Protein AF-X6P110-F1 (afdb_monomer)

Solvent-accessible surface area (backbone atoms only — not comparable to full-atom values): 15166 Å² total; per-residue (Å²): 144,77,81,86,70,80,80,70,79,35,36,37,38,41,36,38,60,46,77,68,75,101,71,93,74,83,79,53,83,55,73,47,36,70,62,90,77,92,81,86,83,92,84,84,67,51,66,49,44,50,54,34,48,73,66,44,37,51,74,49,43,50,71,90,39,57,36,30,35,36,54,59,81,70,94,60,84,82,61,82,82,58,74,66,45,46,29,41,38,30,63,50,68,66,62,40,49,54,55,51,44,53,70,78,40,71,92,58,86,76,80,78,84,67,73,89,49,99,54,52,67,62,50,50,52,48,41,41,39,72,75,58,46,37,63,84,85,76,70,61,40,47,45,41,33,79,46,76,47,92,90,56,32,37,43,33,45,34,39,32,80,74,40,52,60,38,29,37,44,34,36,75,42,61,63,86,65,51,73,65,58,53,52,48,53,52,54,49,51,55,49,51,35,55,75,71,68,62,60,55,46,97,89,46,75,67,85,63,75,53,71,66,56,52,49,24,51,76,78,35,45,74,60,35,52,53,35,33,76,67,70,68,38,79,81,84,52,67,70,56,39,60,75,75,31,56,58,53,72,59,129

Secondary structure (DSSP, 8-state):
----------EEEEEEEE---S---PPP--------------SSS-HHHHHHHHTTEEEEEETTEEEEEEE---S-TT-TT---EEEEEE-SHHHHHHHHHHHHHTTS-PPPP-TTSS-HHHHHHHHHHHTS---------EEEEEEEETTTEEEEEEEETTS-EEEEEEEEEPTT--HHHHHHHHHHHHHHHHHTT----TTS---PPPHHHHHHHHH-HHHHHHHHHTTSSPPP-HHHHHHH-TTTT--

Structure (mmCIF, N/CA/C/O backbone):
data_AF-X6P110-F1
#
_entry.id   AF-X6P110-F1
#
loop_
_atom_site.group_PDB
_atom_site.id
_atom_site.type_symbol
_atom_site.label_atom_id
_atom_site.label_alt_id
_atom_site.label_comp_id
_atom_site.label_asym_id
_atom_site.label_entity_id
_atom_site.label_seq_id
_atom_site.pdbx_PDB_ins_code
_atom_site.Cartn_x
_atom_site.Cartn_y
_atom_site.Cartn_z
_atom_site.occupancy
_atom_site.B_iso_or_equiv
_atom_site.auth_seq_id
_atom_site.auth_comp_id
_atom_site.auth_asym_id
_atom_site.auth_atom_id
_atom_site.pdbx_PDB_model_num
ATOM 1 N N . MET A 1 1 ? 19.497 18.807 29.102 1.00 33.81 1 MET A N 1
ATOM 2 C CA . MET A 1 1 ? 18.205 18.085 29.149 1.00 33.81 1 MET A CA 1
ATOM 3 C C . MET A 1 1 ? 17.203 18.793 28.249 1.00 33.81 1 MET A C 1
ATOM 5 O O . MET A 1 1 ? 16.272 19.422 28.729 1.00 33.81 1 MET A O 1
ATOM 9 N N . LEU A 1 2 ? 17.444 18.746 26.941 1.00 23.06 2 LEU A N 1
ATOM 10 C CA . LEU A 1 2 ? 16.583 19.321 25.914 1.00 23.06 2 LEU A CA 1
ATOM 11 C C . LEU A 1 2 ? 16.656 18.378 24.714 1.00 23.06 2 LEU A C 1
ATOM 13 O O . LEU A 1 2 ? 17.739 18.180 24.177 1.00 23.06 2 LEU A O 1
ATOM 17 N N . HIS A 1 3 ? 15.498 17.830 24.352 1.00 25.69 3 HIS A N 1
ATOM 18 C CA . HIS A 1 3 ? 15.187 17.268 23.041 1.00 25.69 3 HIS A CA 1
ATOM 19 C C . HIS A 1 3 ? 16.103 16.158 22.506 1.00 25.69 3 HIS A C 1
ATOM 21 O O . HIS A 1 3 ? 16.707 16.295 21.446 1.00 25.69 3 HIS A O 1
ATOM 27 N N . ASP A 1 4 ? 16.052 14.993 23.153 1.00 25.33 4 ASP A N 1
ATOM 28 C CA . ASP A 1 4 ? 16.146 13.737 22.408 1.00 25.33 4 ASP A CA 1
ATOM 29 C C . ASP A 1 4 ? 14.820 13.565 21.652 1.00 25.33 4 ASP A C 1
ATOM 31 O O . ASP A 1 4 ? 13.833 13.032 22.164 1.00 25.33 4 ASP A O 1
ATOM 35 N N . PHE A 1 5 ? 14.762 14.147 20.453 1.00 27.34 5 PHE A N 1
ATOM 36 C CA . PHE A 1 5 ? 13.733 13.831 19.472 1.00 27.34 5 PHE A CA 1
ATOM 37 C C . PHE A 1 5 ? 13.856 12.341 19.158 1.00 27.34 5 PHE A C 1
ATOM 39 O O . PHE A 1 5 ? 14.873 11.891 18.632 1.00 27.34 5 PHE A O 1
ATOM 46 N N . PHE A 1 6 ? 12.815 11.587 19.504 1.00 25.77 6 PHE A N 1
ATOM 47 C CA . PHE A 1 6 ? 12.605 10.232 19.024 1.00 25.77 6 PHE A CA 1
ATOM 48 C C . PHE A 1 6 ? 12.757 10.233 17.498 1.00 25.77 6 PHE A C 1
ATOM 50 O O . PHE A 1 6 ? 11.932 10.788 16.775 1.00 25.77 6 PHE A O 1
ATOM 57 N N . LEU A 1 7 ? 13.848 9.641 17.016 1.00 28.09 7 LEU A N 1
ATOM 58 C CA . LEU A 1 7 ? 13.995 9.221 15.631 1.00 28.09 7 LEU A CA 1
ATOM 59 C C . LEU A 1 7 ? 13.042 8.041 15.432 1.00 28.09 7 LEU A C 1
ATOM 61 O O . LEU A 1 7 ? 13.425 6.884 15.593 1.00 28.09 7 LEU A O 1
ATOM 65 N N . GLU A 1 8 ? 11.777 8.334 15.146 1.00 32.62 8 GLU A N 1
ATOM 66 C CA . GLU A 1 8 ? 10.848 7.333 14.635 1.00 32.62 8 GLU A CA 1
ATOM 67 C C . GLU A 1 8 ? 11.390 6.844 13.289 1.00 32.62 8 GLU A C 1
ATOM 69 O O . GLU A 1 8 ? 11.538 7.609 12.333 1.00 32.62 8 GLU A O 1
ATOM 74 N N . ALA A 1 9 ? 11.763 5.567 13.242 1.00 29.23 9 ALA A N 1
ATOM 75 C CA . ALA A 1 9 ? 12.271 4.897 12.057 1.00 29.23 9 ALA A CA 1
ATOM 76 C C . ALA A 1 9 ? 11.193 4.895 10.964 1.00 29.23 9 ALA A C 1
ATOM 78 O O . ALA A 1 9 ? 10.284 4.071 10.977 1.00 29.23 9 ALA A O 1
ATOM 79 N N . CYS A 1 10 ? 11.290 5.851 10.046 1.00 25.30 10 CYS A N 1
ATOM 80 C CA . CYS A 1 10 ? 10.380 6.014 8.924 1.00 25.30 10 CYS A CA 1
ATOM 81 C C . CYS A 1 10 ? 11.163 5.906 7.618 1.00 25.30 10 CYS A C 1
ATOM 83 O O . CYS A 1 10 ? 12.099 6.677 7.392 1.00 25.30 10 CYS A O 1
ATOM 85 N N . LEU A 1 11 ? 10.789 4.952 6.772 1.00 29.58 11 LEU A N 1
ATOM 86 C CA . LEU A 1 11 ? 11.409 4.748 5.467 1.00 29.58 11 LEU A CA 1
ATOM 87 C C . LEU A 1 11 ? 10.636 5.525 4.401 1.00 29.58 11 LEU A C 1
ATOM 89 O O . LEU A 1 11 ? 9.406 5.554 4.438 1.00 29.58 11 LEU A O 1
ATOM 93 N N . TYR A 1 12 ? 11.351 6.158 3.470 1.00 28.34 12 TYR A N 1
ATOM 94 C CA . TYR A 1 12 ? 10.727 6.744 2.286 1.00 28.34 12 TYR A CA 1
ATOM 95 C C . TYR A 1 12 ? 10.783 5.741 1.144 1.00 28.34 12 TYR A C 1
ATOM 97 O O . TYR A 1 12 ? 11.872 5.378 0.707 1.00 28.34 12 TYR A O 1
ATOM 105 N N . GLU A 1 13 ? 9.625 5.332 0.648 1.00 42.09 13 GLU A N 1
ATOM 106 C CA . GLU A 1 13 ? 9.500 4.444 -0.500 1.00 42.09 13 GLU A CA 1
ATOM 107 C C . GLU A 1 13 ? 9.112 5.259 -1.732 1.00 42.09 13 GLU A C 1
ATOM 109 O O . GLU A 1 13 ? 8.098 5.965 -1.738 1.00 42.09 13 GLU A O 1
ATOM 114 N N . PHE A 1 14 ? 9.942 5.159 -2.764 1.00 51.84 14 PHE A N 1
ATOM 115 C CA . PHE A 1 14 ? 9.672 5.685 -4.095 1.00 51.84 14 PHE A CA 1
ATOM 116 C C . PHE A 1 14 ? 9.291 4.517 -4.962 1.00 51.84 14 PHE A C 1
ATOM 118 O O . PHE A 1 14 ? 10.080 3.588 -5.057 1.00 51.84 14 PHE A O 1
ATOM 125 N N . GLN A 1 15 ? 8.127 4.569 -5.591 1.00 57.19 15 GLN A N 1
ATOM 126 C CA . GLN A 1 15 ? 7.624 3.441 -6.356 1.00 57.19 15 GLN A CA 1
ATOM 127 C C . GLN A 1 15 ? 7.173 3.900 -7.736 1.00 57.19 15 GLN A C 1
ATOM 129 O O . GLN A 1 15 ? 6.395 4.852 -7.846 1.00 57.19 15 GLN A O 1
ATOM 134 N N . ILE A 1 16 ? 7.636 3.199 -8.770 1.00 55.09 16 ILE A N 1
ATOM 135 C CA . ILE A 1 16 ? 7.079 3.269 -10.122 1.00 55.09 16 ILE A CA 1
ATOM 136 C C . ILE A 1 16 ? 6.565 1.884 -10.506 1.00 55.09 16 ILE A C 1
ATOM 138 O O . ILE A 1 16 ? 7.218 0.874 -10.259 1.00 55.09 16 ILE A O 1
ATOM 142 N N . LEU A 1 17 ? 5.375 1.843 -11.097 1.00 47.66 17 LEU A N 1
ATOM 143 C CA . LEU A 1 17 ? 4.676 0.616 -11.459 1.00 47.66 17 LEU A CA 1
ATOM 144 C C . LEU A 1 17 ? 4.701 0.404 -12.982 1.00 47.66 17 LEU A C 1
ATOM 146 O O . LEU A 1 17 ? 4.262 1.284 -13.727 1.00 47.66 17 LEU A O 1
ATOM 150 N N . PHE A 1 18 ? 5.127 -0.775 -13.437 1.00 43.62 18 PHE A N 1
ATOM 151 C CA . PHE A 1 18 ? 5.059 -1.225 -14.835 1.00 43.62 18 PHE A CA 1
ATOM 152 C C . PHE A 1 18 ? 4.284 -2.535 -14.956 1.00 43.62 18 PHE A C 1
ATOM 154 O O . PHE A 1 18 ? 3.993 -3.202 -13.971 1.00 43.62 18 PHE A O 1
ATOM 161 N N . GLU A 1 19 ? 3.958 -2.922 -16.180 1.00 40.25 19 GLU A N 1
ATOM 162 C CA . GLU A 1 19 ? 3.341 -4.208 -16.492 1.00 40.25 19 GLU A CA 1
ATOM 163 C C . GLU A 1 19 ? 4.377 -5.166 -17.098 1.00 40.25 19 GLU A C 1
ATOM 165 O O . GLU A 1 19 ? 5.382 -4.726 -17.659 1.00 40.25 19 GLU A O 1
ATOM 170 N N . ILE A 1 20 ? 4.142 -6.475 -16.990 1.00 41.25 20 ILE A N 1
ATOM 171 C CA . ILE A 1 20 ? 5.063 -7.520 -17.448 1.00 41.25 20 ILE A CA 1
ATOM 172 C C . ILE A 1 20 ? 4.273 -8.594 -18.187 1.00 41.25 20 ILE A C 1
ATOM 174 O O . ILE A 1 20 ? 3.357 -9.185 -17.616 1.00 41.25 20 ILE A O 1
ATOM 178 N N . GLY A 1 21 ? 4.667 -8.877 -19.429 1.00 40.06 21 GLY A N 1
ATOM 179 C CA . GLY A 1 21 ? 4.292 -10.111 -20.123 1.00 40.06 21 GLY A CA 1
ATOM 180 C C . GLY A 1 21 ? 5.093 -11.314 -19.613 1.00 40.06 21 GLY A C 1
ATOM 181 O O . GLY A 1 21 ? 6.091 -11.149 -18.918 1.00 40.06 21 GLY A O 1
ATOM 182 N N . ASP A 1 22 ? 4.654 -12.526 -19.950 1.00 32.34 22 ASP A N 1
ATOM 183 C CA . ASP A 1 22 ? 5.133 -13.815 -19.425 1.00 32.34 22 ASP A CA 1
ATOM 184 C C . ASP A 1 22 ? 6.672 -13.993 -19.479 1.00 32.34 22 ASP A C 1
ATOM 186 O O . ASP A 1 22 ? 7.233 -14.539 -20.429 1.00 32.34 22 ASP A O 1
ATOM 190 N N . GLY A 1 23 ? 7.370 -13.533 -18.437 1.00 33.91 23 GLY A N 1
ATOM 191 C CA . GLY A 1 23 ? 8.821 -13.618 -18.285 1.00 33.91 23 GLY A CA 1
ATOM 192 C C . GLY A 1 23 ? 9.212 -14.652 -17.234 1.00 33.91 23 GLY A C 1
ATOM 193 O O . GLY A 1 23 ? 8.827 -14.559 -16.070 1.00 33.91 23 GLY A O 1
ATOM 194 N N . THR A 1 24 ? 9.986 -15.656 -17.642 1.00 34.94 24 THR A N 1
ATOM 195 C CA . THR A 1 24 ? 10.501 -16.723 -16.777 1.00 34.94 24 THR A CA 1
ATOM 196 C C . THR A 1 24 ? 11.718 -16.245 -15.981 1.00 34.94 24 THR A C 1
ATOM 198 O O . THR A 1 24 ? 12.790 -16.051 -16.555 1.00 34.94 24 THR A O 1
ATOM 201 N N . GLY A 1 25 ? 11.574 -16.108 -14.663 1.00 33.50 25 GLY A N 1
ATOM 202 C CA . GLY A 1 25 ? 12.659 -15.830 -13.718 1.00 33.50 25 GLY A CA 1
ATOM 203 C C . GLY A 1 25 ? 12.482 -16.639 -12.432 1.00 33.50 25 GLY A C 1
ATOM 204 O O . GLY A 1 25 ? 11.359 -16.900 -12.008 1.00 33.50 25 GLY A O 1
ATOM 205 N N . SER A 1 26 ? 13.588 -17.116 -11.859 1.00 34.00 26 SER A N 1
ATOM 206 C CA . SER A 1 26 ? 13.627 -18.005 -10.693 1.00 34.00 26 SER A CA 1
ATOM 207 C C . SER A 1 26 ? 13.149 -17.332 -9.402 1.00 34.00 26 SER A C 1
ATOM 209 O O . SER A 1 26 ? 13.503 -16.191 -9.125 1.00 34.00 26 SER A O 1
ATOM 211 N N . LEU A 1 27 ? 12.382 -18.098 -8.622 1.00 32.03 27 LEU A N 1
ATOM 212 C CA . LEU A 1 27 ? 11.548 -17.682 -7.494 1.00 32.03 27 LEU A CA 1
ATOM 213 C C . LEU A 1 27 ? 12.332 -17.547 -6.178 1.00 32.03 27 LEU A C 1
ATOM 215 O O . LEU A 1 27 ? 12.910 -18.526 -5.709 1.00 32.03 27 LEU A O 1
ATOM 219 N N . GLU A 1 28 ? 12.213 -16.401 -5.512 1.00 33.25 28 GLU A N 1
ATOM 220 C CA . GLU A 1 28 ? 12.077 -16.379 -4.051 1.00 33.25 28 GLU A CA 1
ATOM 221 C C . GLU A 1 28 ? 10.581 -16.289 -3.729 1.00 33.25 28 GLU A C 1
ATOM 223 O O . GLU A 1 28 ? 9.805 -15.720 -4.493 1.00 33.25 28 GLU A O 1
ATOM 228 N N . LYS A 1 29 ? 10.130 -16.952 -2.663 1.00 31.78 29 LYS A N 1
ATOM 229 C CA . LYS A 1 29 ? 8.703 -17.152 -2.388 1.00 31.78 29 LYS A CA 1
ATOM 230 C C . LYS A 1 29 ? 8.348 -16.487 -1.063 1.00 31.78 29 LYS A C 1
ATOM 232 O O . LYS A 1 29 ? 8.519 -17.087 -0.009 1.00 31.78 29 LYS A O 1
ATOM 237 N N . ASP A 1 30 ? 7.839 -15.264 -1.130 1.00 38.59 30 ASP A N 1
ATOM 238 C CA . ASP A 1 30 ? 7.192 -14.617 0.012 1.00 38.59 30 ASP A CA 1
ATOM 239 C C . ASP A 1 30 ? 5.714 -15.034 0.065 1.00 38.59 30 ASP A C 1
ATOM 241 O O . ASP A 1 30 ? 4.986 -14.891 -0.919 1.00 38.59 30 ASP A O 1
ATOM 245 N N . GLU A 1 31 ? 5.263 -15.576 1.201 1.00 37.44 31 GLU A N 1
ATOM 246 C CA . GLU A 1 31 ? 3.914 -16.133 1.367 1.00 37.44 31 GLU A CA 1
ATOM 247 C C . GLU A 1 31 ? 2.983 -15.249 2.220 1.00 37.44 31 GLU A C 1
ATOM 249 O O . GLU A 1 31 ? 3.222 -15.034 3.400 1.00 37.44 31 GLU A O 1
ATOM 254 N N . ALA A 1 32 ? 1.841 -14.896 1.615 1.00 33.31 32 ALA A N 1
ATOM 255 C CA . ALA A 1 32 ? 0.549 -14.518 2.208 1.00 33.31 32 ALA A CA 1
ATOM 256 C C . ALA A 1 32 ? 0.396 -13.169 2.962 1.00 33.31 32 ALA A C 1
ATOM 258 O O . ALA A 1 32 ? 0.958 -12.899 4.022 1.00 33.31 32 ALA A O 1
ATOM 259 N N . CYS A 1 33 ? -0.539 -12.358 2.451 1.00 34.34 33 CYS A N 1
ATOM 260 C CA . CYS A 1 33 ? -1.254 -11.316 3.189 1.00 34.34 33 CYS A CA 1
ATOM 261 C C . CYS A 1 33 ? -2.589 -11.927 3.639 1.00 34.34 33 CYS A C 1
ATOM 263 O O . CYS A 1 33 ? -3.343 -12.416 2.797 1.00 34.34 33 CYS A O 1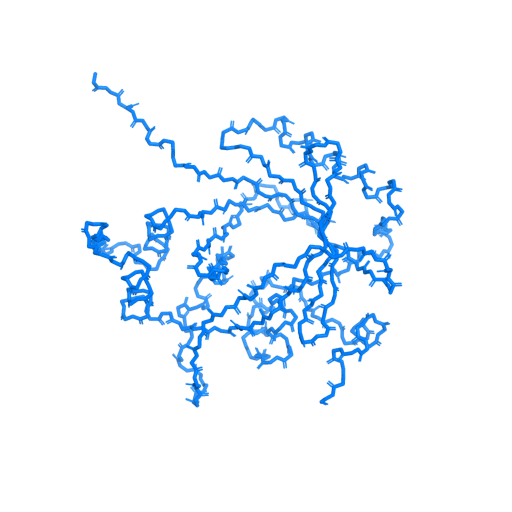
ATOM 265 N N . SER A 1 34 ? -2.872 -11.952 4.943 1.00 30.22 34 SER A N 1
ATOM 266 C CA . SER A 1 34 ? -4.135 -12.489 5.461 1.00 30.22 34 SER A CA 1
ATOM 267 C C . SER A 1 34 ? -4.696 -11.627 6.579 1.00 30.22 34 SER A C 1
ATOM 269 O O . SER A 1 34 ? -3.996 -11.403 7.561 1.00 30.22 34 SER A O 1
ATOM 271 N N . ILE A 1 35 ? -5.971 -11.241 6.475 1.00 30.47 35 ILE A N 1
ATOM 272 C CA . ILE A 1 35 ? -6.825 -10.955 7.636 1.00 30.47 35 ILE A CA 1
ATOM 273 C C . ILE A 1 35 ? -8.221 -11.492 7.315 1.00 30.47 35 ILE A C 1
ATOM 275 O O . ILE A 1 35 ? -8.974 -10.913 6.531 1.00 30.47 35 ILE A O 1
ATOM 279 N N . LYS A 1 36 ? -8.583 -12.598 7.969 1.00 25.92 36 LYS A N 1
ATOM 280 C CA . LYS A 1 36 ? -9.872 -13.268 7.780 1.00 25.92 36 LYS A CA 1
ATOM 281 C C . LYS A 1 36 ? -11.015 -12.402 8.301 1.00 25.92 36 LYS A C 1
ATOM 283 O O . LYS A 1 36 ? -10.963 -11.918 9.424 1.00 25.92 36 LYS A O 1
ATOM 288 N N . THR A 1 37 ? -12.132 -12.350 7.576 1.00 28.97 37 THR A N 1
ATOM 289 C CA . THR A 1 37 ? -13.474 -12.560 8.166 1.00 28.97 37 THR A CA 1
ATOM 290 C C . THR A 1 37 ? -14.572 -12.670 7.101 1.00 28.97 37 THR A C 1
ATOM 292 O O . THR A 1 37 ? -14.639 -11.904 6.145 1.00 28.97 37 THR A O 1
ATOM 295 N N . LYS A 1 38 ? -15.520 -13.592 7.321 1.00 27.66 38 LYS A N 1
ATOM 296 C CA . LYS A 1 38 ? -16.802 -13.664 6.598 1.00 27.66 38 LYS A CA 1
ATOM 297 C C . LYS A 1 38 ? -17.605 -12.378 6.820 1.00 27.66 38 LYS A C 1
ATOM 299 O O . LYS A 1 38 ? -17.868 -12.050 7.976 1.00 27.66 38 LYS A O 1
ATOM 304 N N . GLN A 1 39 ? -18.127 -11.727 5.773 1.00 36.12 39 GLN A N 1
ATOM 305 C CA . GLN A 1 39 ? -19.177 -10.712 5.959 1.00 36.12 39 GLN A CA 1
ATOM 306 C C . GLN A 1 39 ? -20.318 -10.743 4.933 1.00 36.12 39 GLN A C 1
ATOM 308 O O . GLN A 1 39 ? -20.126 -10.668 3.725 1.00 36.12 39 GLN A O 1
ATOM 313 N N . LYS A 1 40 ? -21.540 -10.750 5.489 1.00 27.70 40 LYS A N 1
ATOM 314 C CA . LYS A 1 40 ? -22.807 -10.314 4.884 1.00 27.70 40 LYS A CA 1
ATOM 315 C C . LYS A 1 40 ? -23.121 -8.876 5.354 1.00 27.70 40 LYS A C 1
ATOM 317 O O . LYS A 1 40 ? -22.996 -8.568 6.545 1.00 27.70 40 LYS A O 1
ATOM 322 N N . GLY A 1 41 ? -23.608 -8.030 4.438 1.00 35.50 41 GLY A N 1
ATOM 323 C CA . GLY A 1 41 ? -24.292 -6.756 4.729 1.00 35.50 41 GLY A 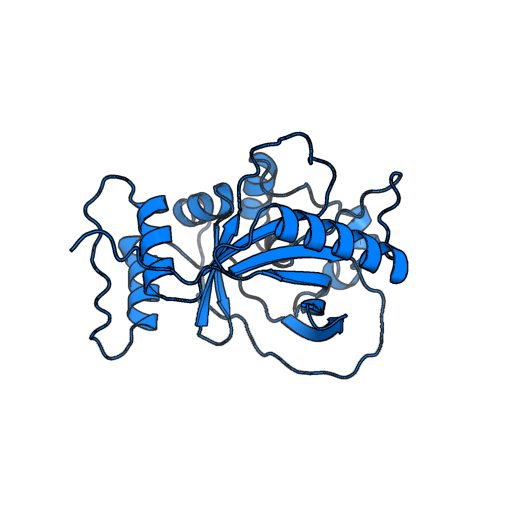CA 1
ATOM 324 C C . GLY A 1 41 ? -23.477 -5.487 4.439 1.00 35.50 41 GLY A C 1
ATOM 325 O O . GLY A 1 41 ? -22.843 -4.938 5.339 1.00 35.50 41 GLY A O 1
ATOM 326 N N . LEU A 1 42 ? -23.542 -5.003 3.192 1.00 46.47 42 LEU A N 1
ATOM 327 C CA . LEU A 1 42 ? -22.838 -3.820 2.683 1.00 46.47 42 LEU A CA 1
ATOM 328 C C . LEU A 1 42 ? -23.704 -2.549 2.775 1.00 46.47 42 LEU A C 1
ATOM 330 O O . LEU A 1 42 ? -24.803 -2.525 2.230 1.00 46.47 42 LEU A O 1
ATOM 334 N N . LYS A 1 43 ? -23.188 -1.505 3.445 1.00 43.06 43 LYS A N 1
ATOM 335 C CA . LYS A 1 43 ? -23.329 -0.051 3.140 1.00 43.06 43 LYS A CA 1
ATOM 336 C C . LYS A 1 43 ? -23.039 0.855 4.347 1.00 43.06 43 LYS A C 1
ATOM 338 O O . LYS A 1 43 ? -22.646 1.994 4.144 1.00 43.06 43 LYS A O 1
ATOM 343 N N . LYS A 1 44 ? -23.157 0.366 5.591 1.00 42.81 44 LYS A N 1
ATOM 344 C CA . LYS A 1 44 ? -22.842 1.152 6.812 1.00 42.81 44 LYS A CA 1
ATOM 345 C C . LYS A 1 44 ? -21.506 0.806 7.496 1.00 42.81 44 LYS A C 1
ATOM 347 O O . LYS A 1 44 ? -21.095 1.534 8.388 1.00 42.81 44 LYS A O 1
ATOM 352 N N . LYS A 1 45 ? -20.824 -0.279 7.101 1.00 55.31 45 LYS A N 1
ATOM 353 C CA . LYS A 1 45 ? -19.741 -0.902 7.894 1.00 55.31 45 LYS A CA 1
ATOM 354 C C . LYS A 1 45 ? -18.299 -0.438 7.609 1.00 55.31 45 LYS A C 1
ATOM 356 O O . LYS A 1 45 ? -17.415 -0.858 8.337 1.00 55.31 45 LYS A O 1
ATOM 361 N N . TYR A 1 46 ? -18.049 0.419 6.612 1.00 61.41 46 TYR A N 1
ATOM 362 C CA . TYR A 1 46 ? -16.677 0.747 6.165 1.00 61.41 46 TYR A CA 1
ATOM 363 C C . TYR A 1 46 ? -16.301 2.231 6.265 1.00 61.41 46 TYR A C 1
ATOM 365 O O . TYR A 1 46 ? -15.308 2.647 5.677 1.00 61.41 46 TYR A O 1
ATOM 373 N N . ASN A 1 47 ? -17.073 3.060 6.978 1.00 68.81 47 ASN A N 1
ATOM 374 C CA . ASN A 1 47 ? -16.827 4.509 6.986 1.00 68.81 47 ASN A CA 1
ATOM 375 C C . ASN A 1 47 ? -15.400 4.860 7.457 1.00 68.81 47 ASN A C 1
ATOM 377 O O . ASN A 1 47 ? -14.739 5.691 6.850 1.00 68.81 47 ASN A O 1
ATOM 381 N N . LYS A 1 48 ? -14.888 4.139 8.461 1.00 78.94 48 LYS A N 1
ATOM 382 C CA . LYS A 1 48 ? -13.537 4.334 9.004 1.00 78.94 48 LYS A CA 1
ATOM 383 C C . LYS A 1 48 ? -12.423 3.815 8.093 1.00 78.94 48 LYS A C 1
ATOM 385 O O . LYS A 1 48 ? -11.417 4.490 7.921 1.00 78.94 48 LYS A O 1
ATOM 390 N N . ASN A 1 49 ? -12.636 2.698 7.395 1.00 80.75 49 ASN A N 1
ATOM 391 C CA . ASN A 1 49 ? -11.728 2.273 6.324 1.00 80.75 49 ASN A CA 1
ATOM 392 C C . ASN A 1 49 ? -11.617 3.325 5.220 1.00 80.75 49 ASN A C 1
ATOM 394 O O . ASN A 1 49 ? -10.532 3.589 4.712 1.00 80.75 49 ASN A O 1
ATOM 398 N N . MET A 1 50 ? -12.747 3.938 4.861 1.00 82.62 50 MET A N 1
ATOM 399 C CA . MET A 1 50 ? -12.771 5.007 3.871 1.00 82.62 50 MET A CA 1
ATOM 400 C C . MET A 1 50 ? -12.063 6.273 4.363 1.00 82.62 50 MET A C 1
ATOM 402 O O . MET A 1 50 ? -11.577 7.014 3.520 1.00 82.62 50 MET A O 1
ATOM 406 N N . GLU A 1 51 ? -11.992 6.534 5.673 1.00 87.69 51 GLU A N 1
ATOM 407 C CA . GLU A 1 51 ? -11.186 7.633 6.225 1.00 87.69 51 GLU A CA 1
ATOM 408 C C . GLU A 1 51 ? -9.685 7.376 6.022 1.00 87.69 51 GLU A C 1
ATOM 410 O O . GLU A 1 51 ? -8.999 8.275 5.541 1.00 87.69 51 GLU A O 1
ATOM 415 N N . LEU A 1 52 ? -9.193 6.155 6.280 1.00 89.81 52 LEU A N 1
ATOM 416 C CA . LEU A 1 52 ? -7.798 5.789 5.985 1.00 89.81 52 LEU A CA 1
ATOM 417 C C . LEU A 1 52 ? -7.489 5.930 4.487 1.00 89.81 52 LEU A C 1
ATOM 419 O O . LEU A 1 52 ? -6.614 6.699 4.096 1.00 89.81 52 LEU A O 1
ATOM 423 N N . MET A 1 53 ? -8.264 5.252 3.635 1.00 89.88 53 MET A N 1
ATOM 424 C CA . MET A 1 53 ? -7.991 5.221 2.194 1.00 89.88 53 MET A CA 1
ATOM 425 C C . MET A 1 53 ? -8.117 6.605 1.539 1.00 89.88 53 MET A C 1
ATOM 427 O O . MET A 1 53 ? -7.328 6.929 0.661 1.00 89.88 53 MET A O 1
ATOM 431 N N . ARG A 1 54 ? -9.053 7.464 1.977 1.00 86.62 54 ARG A N 1
ATOM 432 C CA . ARG A 1 54 ? -9.170 8.843 1.452 1.00 86.62 54 ARG A CA 1
ATOM 433 C C . ARG A 1 54 ? -8.033 9.767 1.866 1.00 86.62 54 ARG A C 1
ATOM 435 O O . ARG A 1 54 ? -7.854 10.804 1.238 1.00 86.62 54 ARG A O 1
ATOM 442 N N . ASN A 1 55 ? -7.310 9.423 2.924 1.00 88.00 55 ASN A N 1
ATOM 443 C CA . ASN A 1 55 ? -6.098 10.134 3.308 1.00 88.00 55 ASN A CA 1
ATOM 444 C C . ASN A 1 55 ? -4.838 9.477 2.734 1.00 88.00 55 ASN A C 1
ATOM 446 O O . ASN A 1 55 ? -3.749 9.948 3.040 1.00 88.00 55 ASN A O 1
ATOM 450 N N . GLU A 1 56 ? -4.992 8.435 1.904 1.00 88.75 56 GLU A N 1
ATOM 451 C CA . GLU A 1 56 ? -3.903 7.635 1.331 1.00 88.75 56 GLU A CA 1
ATOM 452 C C . GLU A 1 56 ? -3.049 6.947 2.411 1.00 88.75 56 GLU A C 1
ATOM 454 O O . GLU A 1 56 ? -1.819 6.916 2.346 1.00 88.75 56 GLU A O 1
ATOM 459 N N . TYR A 1 57 ? -3.733 6.418 3.435 1.00 91.12 57 TYR A N 1
ATOM 460 C CA . TYR A 1 57 ? -3.159 5.582 4.488 1.00 91.12 57 TYR A CA 1
ATOM 461 C C . TYR A 1 57 ? -3.485 4.123 4.165 1.00 91.12 57 TYR A C 1
ATOM 463 O O . TYR A 1 57 ? -4.650 3.708 4.192 1.00 91.12 57 TYR A O 1
ATOM 471 N N . TRP A 1 58 ? -2.454 3.337 3.878 1.00 91.75 58 TRP A N 1
ATOM 472 C CA . TRP A 1 58 ? -2.568 1.932 3.497 1.00 91.75 58 TRP A CA 1
ATOM 473 C C . TRP A 1 58 ? -2.094 1.0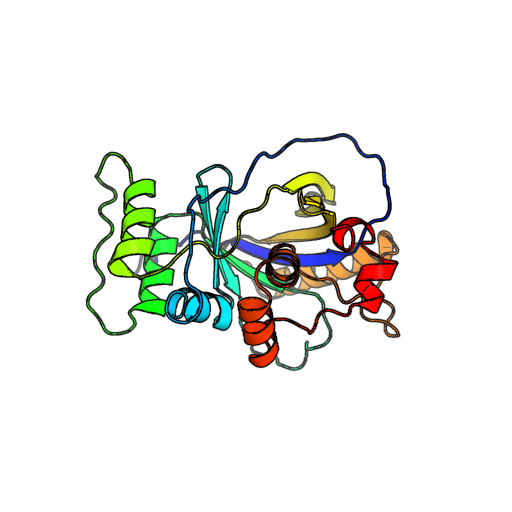53 4.650 1.00 91.75 58 TRP A C 1
ATOM 475 O O . TRP A 1 58 ? -0.910 0.752 4.774 1.00 91.75 58 TRP A O 1
ATOM 485 N N . LEU A 1 59 ? -3.033 0.670 5.516 1.00 93.50 59 LEU A N 1
ATOM 486 C CA . LEU A 1 59 ? -2.788 -0.263 6.613 1.00 93.50 59 LEU A CA 1
ATOM 487 C C . LEU A 1 59 ? -2.974 -1.703 6.122 1.00 93.50 59 LEU A C 1
ATOM 489 O O . LEU A 1 59 ? -4.030 -2.038 5.576 1.00 93.50 59 LEU A O 1
ATOM 493 N N . ARG A 1 60 ? -1.976 -2.556 6.344 1.00 91.75 60 ARG A N 1
ATOM 494 C CA . ARG A 1 60 ? -2.014 -3.979 5.984 1.00 91.75 60 ARG A CA 1
ATOM 495 C C . ARG A 1 60 ? -1.283 -4.836 7.010 1.00 91.75 60 ARG A C 1
ATOM 497 O O . ARG A 1 60 ? -0.460 -4.335 7.770 1.00 91.75 60 ARG A O 1
ATOM 504 N N . GLN A 1 61 ? -1.543 -6.137 6.963 1.00 88.69 61 GLN A N 1
ATOM 505 C CA . GLN A 1 61 ? -0.725 -7.141 7.630 1.00 88.69 61 GLN A CA 1
ATOM 506 C C . GLN A 1 61 ? -0.103 -8.054 6.566 1.00 88.69 61 GLN A C 1
ATOM 508 O O . GLN A 1 61 ? -0.822 -8.640 5.757 1.00 88.69 61 GLN A O 1
ATOM 513 N N . ARG A 1 62 ? 1.227 -8.158 6.542 1.00 83.56 62 ARG A N 1
ATOM 514 C CA . ARG A 1 62 ? 2.000 -9.013 5.626 1.00 83.56 62 ARG A CA 1
ATOM 515 C C . ARG A 1 62 ? 2.853 -9.957 6.464 1.00 83.56 62 ARG A C 1
ATOM 517 O O . ARG A 1 62 ? 3.580 -9.493 7.332 1.00 83.56 62 ARG A O 1
ATOM 524 N N . ASN A 1 63 ? 2.762 -11.267 6.234 1.00 81.38 63 ASN A N 1
ATOM 525 C CA . ASN A 1 63 ? 3.532 -12.275 6.979 1.00 81.38 63 ASN A CA 1
ATOM 526 C C . ASN A 1 63 ? 3.379 -12.129 8.512 1.00 81.38 63 ASN A C 1
ATOM 528 O O . ASN A 1 63 ? 4.348 -12.201 9.264 1.00 81.38 63 ASN A O 1
ATOM 532 N N . SER A 1 64 ? 2.148 -11.879 8.976 1.00 83.19 64 SER A N 1
ATOM 533 C CA . SER A 1 64 ? 1.796 -11.559 10.374 1.00 83.19 64 SER A CA 1
ATOM 534 C C . SER A 1 64 ? 2.338 -10.232 10.929 1.00 83.19 64 SER A C 1
ATOM 536 O O . SER A 1 64 ? 2.009 -9.891 12.058 1.00 83.19 64 SER A O 1
ATOM 538 N N . GLN A 1 65 ? 3.087 -9.448 10.152 1.00 84.94 65 GLN A N 1
ATOM 539 C CA . GLN A 1 65 ? 3.605 -8.140 10.559 1.00 84.94 65 GLN A CA 1
ATOM 540 C C . GLN A 1 65 ? 2.696 -7.015 10.070 1.00 84.94 65 GLN A C 1
ATOM 542 O O . GLN A 1 65 ? 2.281 -6.993 8.907 1.00 84.94 65 GLN A O 1
ATOM 547 N N . TRP A 1 66 ? 2.382 -6.070 10.951 1.00 87.81 66 TRP A N 1
ATOM 548 C CA . TRP A 1 66 ? 1.632 -4.876 10.579 1.00 87.81 66 TRP A CA 1
ATOM 549 C C . TRP A 1 66 ? 2.528 -3.861 9.872 1.00 87.81 66 TRP A C 1
ATOM 551 O O . TRP A 1 66 ? 3.648 -3.597 10.296 1.00 87.81 66 TRP A O 1
ATOM 561 N N . GLN A 1 67 ? 2.001 -3.267 8.805 1.00 89.12 67 GLN A N 1
ATOM 562 C CA . GLN A 1 67 ? 2.653 -2.206 8.047 1.00 89.12 67 GLN A CA 1
ATOM 563 C C . GLN A 1 67 ? 1.637 -1.110 7.726 1.00 89.12 67 GLN A C 1
ATOM 565 O O . GLN A 1 67 ? 0.488 -1.393 7.366 1.00 89.12 67 GLN A O 1
ATOM 570 N N . LEU A 1 68 ? 2.067 0.143 7.817 1.00 89.88 68 LEU A N 1
ATOM 571 C CA . LEU A 1 68 ? 1.292 1.308 7.406 1.00 89.88 68 LEU A CA 1
ATOM 572 C C . LEU A 1 68 ? 2.115 2.141 6.429 1.00 89.88 68 LEU A C 1
ATOM 574 O O . LEU A 1 68 ? 3.187 2.619 6.782 1.00 89.88 68 LEU A O 1
ATOM 578 N N . LYS A 1 69 ? 1.578 2.378 5.232 1.00 89.31 69 LYS A N 1
ATOM 579 C CA . LYS A 1 69 ? 2.120 3.372 4.296 1.00 89.31 69 LYS A CA 1
ATOM 580 C C . LYS A 1 69 ? 1.281 4.643 4.343 1.00 89.31 69 LYS A C 1
ATOM 582 O O . LYS A 1 69 ? 0.054 4.564 4.290 1.00 89.31 69 LYS A O 1
ATOM 587 N N . VAL A 1 70 ? 1.931 5.799 4.416 1.00 87.25 70 VAL A N 1
ATOM 588 C CA . VAL A 1 70 ? 1.291 7.123 4.432 1.00 87.25 70 VAL A CA 1
ATOM 589 C C . VAL A 1 70 ? 1.830 7.956 3.280 1.00 87.25 70 VAL A C 1
ATOM 591 O O . VAL A 1 70 ? 3.041 8.147 3.178 1.00 87.25 70 VAL A O 1
ATOM 594 N N . ALA A 1 71 ? 0.956 8.450 2.400 1.00 85.19 71 ALA A N 1
ATOM 595 C CA . ALA A 1 71 ? 1.394 9.273 1.274 1.00 85.19 71 ALA A CA 1
ATOM 596 C C . ALA A 1 71 ? 2.075 10.566 1.743 1.00 85.19 71 ALA A C 1
ATOM 598 O O . ALA A 1 71 ? 1.533 11.332 2.549 1.00 85.19 71 ALA A O 1
ATOM 599 N N . VAL A 1 72 ? 3.251 10.847 1.184 1.00 80.88 72 VAL A N 1
ATOM 600 C CA . VAL A 1 72 ? 3.943 12.118 1.392 1.00 80.88 72 VAL A CA 1
ATOM 601 C C . VAL A 1 72 ? 3.332 13.141 0.443 1.00 80.88 72 VAL A C 1
ATOM 603 O O . VAL A 1 72 ? 3.605 13.146 -0.756 1.00 80.88 72 VAL A O 1
ATOM 606 N N . LYS A 1 73 ? 2.497 14.035 0.979 1.00 71.56 73 LYS A N 1
ATOM 607 C CA . LYS A 1 73 ? 1.884 15.116 0.196 1.00 71.56 73 LYS A CA 1
ATOM 608 C C . LYS A 1 73 ? 2.974 16.075 -0.290 1.00 71.56 73 LYS A C 1
ATOM 610 O O . LYS A 1 73 ? 3.471 16.904 0.478 1.00 71.56 73 LYS A O 1
ATOM 615 N N . SER A 1 74 ? 3.361 15.971 -1.561 1.00 56.16 74 SER A N 1
ATOM 616 C CA . SER A 1 74 ? 4.287 16.932 -2.160 1.00 56.16 74 SER A CA 1
ATOM 617 C C . SER A 1 74 ? 3.626 18.319 -2.190 1.00 56.16 74 SER A C 1
ATOM 619 O O . SER A 1 74 ? 2.437 18.467 -2.472 1.00 56.16 74 SER A O 1
ATOM 621 N N . HIS A 1 75 ? 4.386 19.368 -1.866 1.00 39.12 75 HIS A N 1
ATOM 622 C CA . HIS A 1 75 ? 3.887 20.751 -1.901 1.00 39.12 75 HIS A CA 1
ATOM 623 C C . HIS A 1 75 ? 3.701 21.288 -3.336 1.00 39.12 75 HIS A C 1
ATOM 625 O O . HIS A 1 75 ? 3.189 22.391 -3.515 1.00 39.12 75 HIS A O 1
ATOM 631 N N . ASN A 1 76 ? 4.061 20.509 -4.365 1.00 39.38 76 ASN A N 1
ATOM 632 C CA . ASN A 1 76 ? 4.028 20.921 -5.765 1.00 39.38 76 ASN A CA 1
ATOM 633 C C . ASN A 1 76 ? 3.027 20.080 -6.568 1.00 39.38 76 ASN A C 1
ATOM 635 O O . ASN A 1 76 ? 3.352 19.023 -7.097 1.00 39.38 76 ASN A O 1
ATOM 639 N N . ARG A 1 77 ? 1.814 20.619 -6.741 1.00 38.41 77 ARG A N 1
ATOM 640 C CA . ARG A 1 77 ? 0.735 20.056 -7.584 1.00 38.41 77 ARG A CA 1
ATOM 641 C C . ARG A 1 77 ? 1.054 19.979 -9.089 1.00 38.41 77 ARG A C 1
ATOM 643 O O . ARG A 1 77 ? 0.202 19.546 -9.855 1.00 38.41 77 ARG A O 1
ATOM 650 N N . ASN A 1 78 ? 2.246 20.393 -9.519 1.00 38.84 78 ASN A N 1
ATOM 651 C CA . ASN A 1 78 ? 2.648 20.383 -10.929 1.00 38.84 78 ASN A CA 1
ATOM 652 C C . ASN A 1 78 ? 3.314 19.063 -11.371 1.00 38.84 78 ASN A C 1
ATOM 654 O O . ASN A 1 78 ? 3.599 18.911 -12.551 1.00 38.84 78 ASN A O 1
ATOM 658 N N . GLU A 1 79 ? 3.520 18.097 -10.468 1.00 46.28 79 GLU A N 1
ATOM 659 C CA . GLU A 1 79 ? 4.023 16.742 -10.782 1.00 46.28 79 GLU A CA 1
ATOM 660 C C . GLU A 1 79 ? 2.886 15.757 -11.132 1.00 46.28 79 GLU A C 1
ATOM 662 O O . GLU A 1 79 ? 3.001 14.556 -10.926 1.00 46.28 79 GLU A O 1
ATOM 667 N N . ALA A 1 80 ? 1.764 16.249 -11.668 1.00 37.88 80 ALA A N 1
ATOM 668 C CA . ALA A 1 80 ? 0.568 15.454 -11.978 1.00 37.88 80 ALA A CA 1
ATOM 669 C C . ALA A 1 80 ? 0.755 14.409 -13.106 1.00 37.88 80 ALA A C 1
ATOM 671 O O . ALA A 1 80 ? -0.218 13.801 -13.548 1.00 37.88 80 ALA A O 1
ATOM 672 N N . SER A 1 81 ? 1.981 14.226 -13.599 1.00 40.75 81 SER A N 1
ATOM 673 C CA . SER A 1 81 ? 2.330 13.369 -14.733 1.00 40.75 81 SER A CA 1
ATOM 674 C C . SER A 1 81 ? 3.314 12.244 -14.402 1.00 40.75 81 SER A C 1
ATOM 676 O O . SER A 1 81 ? 3.657 11.491 -15.313 1.00 40.75 81 SER A O 1
ATOM 678 N N . SER A 1 82 ? 3.782 12.097 -13.156 1.00 53.53 82 SER A N 1
ATOM 679 C CA . SER A 1 82 ? 4.665 10.984 -12.791 1.00 53.53 82 SER A CA 1
ATOM 680 C C . SER A 1 82 ? 3.887 9.868 -12.086 1.00 53.53 82 SER A C 1
ATOM 682 O O . SER A 1 82 ? 3.188 10.101 -11.106 1.00 53.53 82 SER A O 1
ATOM 684 N N . ASN A 1 83 ? 4.062 8.621 -12.541 1.00 58.84 83 ASN A N 1
ATOM 685 C CA . ASN A 1 83 ? 3.663 7.397 -11.822 1.00 58.84 83 ASN A CA 1
ATOM 686 C C . ASN A 1 83 ? 4.515 7.174 -10.550 1.00 58.84 83 ASN A C 1
ATOM 688 O O . ASN A 1 83 ? 4.724 6.039 -10.130 1.00 58.84 83 ASN A O 1
ATOM 692 N N . LEU A 1 84 ? 5.074 8.248 -9.986 1.00 69.44 84 LEU A N 1
ATOM 693 C CA . LEU A 1 84 ? 5.994 8.218 -8.866 1.00 69.44 84 LEU A CA 1
ATOM 694 C C . LEU A 1 84 ? 5.202 8.404 -7.580 1.00 69.44 84 LEU A C 1
ATOM 696 O O . LEU A 1 84 ? 4.806 9.517 -7.226 1.00 69.44 84 LEU A O 1
ATOM 700 N N . TYR A 1 85 ? 5.023 7.312 -6.857 1.00 74.44 85 TYR A N 1
ATOM 701 C CA . TYR A 1 85 ? 4.431 7.353 -5.531 1.00 74.44 85 TYR A CA 1
ATOM 702 C C . TYR A 1 85 ? 5.518 7.552 -4.479 1.00 74.44 85 TYR A C 1
ATOM 704 O O . TYR A 1 85 ? 6.611 7.000 -4.601 1.00 74.44 85 TYR A O 1
ATOM 712 N N . ARG A 1 86 ? 5.217 8.357 -3.452 1.00 80.00 86 ARG A N 1
ATOM 713 C CA . ARG A 1 86 ? 6.094 8.573 -2.295 1.00 80.00 86 ARG A CA 1
ATOM 714 C C . ARG A 1 86 ? 5.342 8.243 -1.021 1.00 80.00 86 ARG A C 1
ATOM 716 O O . ARG A 1 86 ? 4.360 8.917 -0.697 1.00 80.00 86 ARG A O 1
ATOM 723 N N . TYR A 1 87 ? 5.834 7.257 -0.287 1.00 83.75 87 TYR A N 1
ATOM 724 C CA . TYR A 1 87 ? 5.248 6.844 0.980 1.00 83.75 87 TYR A CA 1
ATOM 725 C C . TYR A 1 87 ? 6.250 6.945 2.116 1.00 83.75 87 TYR A C 1
ATOM 727 O O . TYR A 1 87 ? 7.436 6.692 1.941 1.00 83.75 87 TYR A O 1
ATOM 735 N N . GLN A 1 88 ? 5.739 7.301 3.287 1.00 85.06 88 GLN A N 1
ATOM 736 C CA . GLN A 1 88 ? 6.379 7.033 4.559 1.00 85.06 88 GLN A CA 1
ATOM 737 C C . GLN A 1 88 ? 5.861 5.681 5.061 1.00 85.06 88 GLN A C 1
ATOM 739 O O . GLN A 1 88 ? 4.653 5.539 5.280 1.00 85.06 88 GLN A O 1
ATOM 744 N N . GLU A 1 89 ? 6.742 4.695 5.208 1.00 85.38 89 GLU A N 1
ATOM 745 C CA . GLU A 1 89 ? 6.388 3.356 5.692 1.00 85.38 89 GLU A CA 1
ATOM 746 C C . GLU A 1 89 ? 6.737 3.192 7.176 1.00 85.38 89 GLU A C 1
ATOM 748 O O . GLU A 1 89 ? 7.833 3.544 7.627 1.00 85.38 89 GLU A O 1
ATOM 753 N N . PHE A 1 90 ? 5.772 2.662 7.926 1.00 85.69 90 PHE A N 1
ATOM 754 C CA . PHE A 1 90 ? 5.858 2.360 9.347 1.00 85.69 90 PHE A CA 1
ATOM 755 C C . PHE A 1 90 ? 5.656 0.858 9.555 1.00 85.69 90 PHE A C 1
ATOM 757 O O . PHE A 1 90 ? 4.611 0.317 9.194 1.00 85.69 90 PHE A O 1
ATOM 764 N N . GLU A 1 91 ? 6.629 0.210 10.193 1.00 85.94 91 GLU A N 1
ATOM 765 C CA . GLU A 1 91 ? 6.574 -1.217 10.566 1.00 85.94 91 GLU A CA 1
ATOM 766 C C . GLU A 1 91 ? 6.576 -1.419 12.090 1.00 85.94 91 GLU A C 1
ATOM 768 O O . GLU A 1 91 ? 6.329 -2.506 12.602 1.00 85.94 91 GLU A O 1
ATOM 773 N N . ASN A 1 92 ? 6.841 -0.353 12.849 1.00 85.50 92 ASN A N 1
ATOM 774 C CA . ASN A 1 92 ? 6.778 -0.381 14.301 1.00 85.50 92 ASN A CA 1
ATOM 775 C C . ASN A 1 92 ? 5.324 -0.214 14.775 1.00 85.50 92 ASN A C 1
ATOM 777 O O . ASN A 1 92 ? 4.677 0.786 14.461 1.00 85.50 92 ASN A O 1
ATOM 781 N N . LEU A 1 93 ? 4.832 -1.157 15.586 1.00 88.25 93 LEU A N 1
ATOM 782 C CA . LEU A 1 93 ? 3.443 -1.175 16.069 1.00 88.25 93 LEU A CA 1
ATOM 783 C C . LEU A 1 93 ? 3.025 0.107 16.795 1.00 88.25 93 LEU A C 1
ATOM 785 O O . LEU A 1 93 ? 1.893 0.562 16.627 1.00 88.25 93 LEU A O 1
ATOM 789 N N . ARG A 1 94 ? 3.929 0.710 17.574 1.00 85.69 94 ARG A N 1
ATOM 790 C CA . ARG A 1 94 ? 3.664 1.961 18.285 1.00 85.69 94 ARG A CA 1
ATOM 791 C C . ARG A 1 94 ? 3.447 3.115 17.322 1.00 85.69 94 ARG A C 1
ATOM 793 O O . ARG A 1 94 ? 2.463 3.834 17.447 1.00 85.69 94 ARG A O 1
ATOM 800 N N . ALA A 1 95 ? 4.334 3.255 16.341 1.00 86.31 95 ALA A N 1
ATOM 801 C CA . ALA A 1 95 ? 4.233 4.311 15.344 1.00 86.31 95 ALA A CA 1
ATOM 802 C C . ALA A 1 95 ? 2.973 4.139 14.474 1.00 86.31 95 ALA A C 1
ATOM 804 O O . ALA A 1 95 ? 2.280 5.114 14.180 1.00 86.31 95 ALA A O 1
ATOM 805 N N . ILE A 1 96 ? 2.616 2.893 14.129 1.00 88.44 96 ILE A N 1
ATOM 806 C CA . ILE A 1 96 ? 1.352 2.574 13.444 1.00 88.44 96 ILE A CA 1
ATOM 807 C C . ILE A 1 96 ? 0.156 3.006 14.301 1.00 88.44 96 ILE A C 1
ATOM 809 O O . ILE A 1 96 ? -0.742 3.684 13.800 1.00 88.44 96 ILE A O 1
ATOM 813 N N . TYR A 1 97 ? 0.148 2.644 15.586 1.00 88.19 97 TYR A N 1
ATOM 814 C CA . TYR A 1 97 ? -0.899 3.033 16.529 1.00 88.19 97 TYR A CA 1
ATOM 815 C C . TYR A 1 97 ? -1.049 4.555 16.604 1.00 88.19 97 TYR A C 1
ATOM 817 O O . TYR A 1 97 ? -2.143 5.076 16.400 1.00 88.19 97 TYR A O 1
ATOM 825 N N . GLU A 1 98 ? 0.052 5.267 16.850 1.00 86.88 98 GLU A N 1
ATOM 826 C CA . GLU A 1 98 ? 0.074 6.724 16.993 1.00 86.88 98 GLU A CA 1
ATOM 827 C C . GLU A 1 98 ? -0.428 7.412 15.712 1.00 86.88 98 GLU A C 1
ATOM 829 O O . GLU A 1 98 ? -1.271 8.306 15.797 1.00 86.88 98 GLU A O 1
ATOM 834 N N . LYS A 1 99 ? -0.023 6.941 14.523 1.00 88.62 99 LYS A N 1
ATOM 835 C CA . LYS A 1 99 ? -0.491 7.495 13.239 1.00 88.62 99 LYS A CA 1
ATOM 836 C C . LYS A 1 99 ? -1.961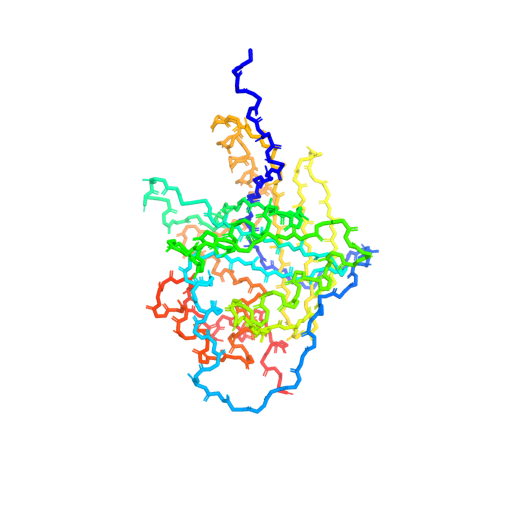 7.216 12.942 1.00 88.62 99 LYS A C 1
ATOM 838 O O . LYS A 1 99 ? -2.651 8.087 12.406 1.00 88.62 99 LYS A O 1
ATOM 843 N N . VAL A 1 100 ? -2.453 6.020 13.257 1.00 88.94 100 VAL A N 1
ATOM 844 C CA . VAL A 1 100 ? -3.870 5.678 13.062 1.00 88.94 100 VAL A CA 1
ATOM 845 C C . VAL A 1 100 ? -4.749 6.428 14.066 1.00 88.94 100 VAL A C 1
ATOM 847 O O . VAL A 1 100 ? -5.818 6.913 13.688 1.00 88.94 100 VAL A O 1
ATOM 850 N N . ASP A 1 101 ? -4.307 6.571 15.317 1.00 87.62 101 ASP A N 1
ATOM 851 C CA . ASP A 1 101 ? -5.032 7.313 16.352 1.00 87.62 101 ASP A CA 1
ATOM 852 C C . ASP A 1 101 ? -5.085 8.811 16.033 1.00 87.62 101 ASP A C 1
ATOM 854 O O . ASP A 1 101 ? -6.161 9.410 16.085 1.00 87.62 101 ASP A O 1
ATOM 858 N N . GLU A 1 102 ? -3.959 9.393 15.602 1.00 87.50 102 GLU A N 1
ATOM 859 C CA . GLU A 1 102 ? -3.883 10.773 15.112 1.00 87.50 102 GLU A CA 1
ATOM 860 C C . GLU A 1 102 ? -4.939 11.023 14.029 1.00 87.50 102 GLU A C 1
ATOM 862 O O . GLU A 1 102 ? -5.681 12.002 14.103 1.00 87.50 102 GLU A O 1
ATOM 867 N N . LEU A 1 103 ? -5.057 10.119 13.053 1.00 86.94 103 LEU A N 1
ATOM 868 C CA . LEU A 1 103 ? -5.984 10.285 11.938 1.00 86.94 103 LEU A CA 1
ATOM 869 C C . LEU A 1 103 ? -7.456 10.072 12.334 1.00 86.94 103 LEU A C 1
ATOM 871 O O . LEU A 1 103 ? -8.321 10.853 11.936 1.00 86.94 103 LEU A O 1
ATOM 875 N N . LEU A 1 104 ? -7.766 9.009 13.081 1.00 84.62 104 LEU A N 1
ATOM 876 C CA . LEU A 1 104 ? -9.154 8.591 13.334 1.00 84.62 104 LEU A CA 1
ATOM 877 C C . LEU A 1 104 ? -9.772 9.220 14.590 1.00 84.62 104 LEU A C 1
ATOM 879 O O . LEU A 1 104 ? -11.005 9.281 14.702 1.00 84.62 104 LEU A O 1
ATOM 883 N N . HIS A 1 105 ? -8.943 9.689 15.525 1.00 79.56 105 HIS A N 1
ATOM 884 C CA . HIS A 1 105 ? -9.363 10.203 16.827 1.00 79.56 105 HIS A CA 1
ATOM 885 C C . HIS A 1 105 ? -8.855 11.610 17.148 1.00 79.56 105 HIS A C 1
ATOM 887 O O . HIS A 1 105 ? -9.042 12.028 18.292 1.00 79.56 105 HIS A O 1
ATOM 893 N N . ALA A 1 106 ? -8.295 12.356 16.184 1.00 63.22 106 ALA A N 1
ATOM 894 C CA . ALA A 1 106 ? -7.876 13.755 16.343 1.00 63.22 106 ALA A CA 1
ATOM 895 C C . ALA A 1 106 ? -8.818 14.552 17.276 1.00 63.22 106 ALA A C 1
ATOM 897 O O . ALA A 1 106 ? -9.931 14.925 16.900 1.00 63.22 106 ALA A O 1
ATOM 898 N N . GLY A 1 107 ? -8.388 14.775 18.526 1.00 55.41 107 GLY A N 1
ATOM 899 C CA . GLY A 1 107 ? -9.147 15.512 19.548 1.00 55.41 107 GLY A CA 1
ATOM 900 C C . GLY A 1 107 ? -9.785 14.693 20.683 1.00 55.41 107 GLY A C 1
ATOM 901 O O . GLY A 1 107 ? -10.378 15.289 21.583 1.00 55.41 107 GLY A O 1
ATOM 902 N N . LYS A 1 108 ? -9.664 13.360 20.709 1.00 61.78 108 LYS A N 1
ATOM 903 C CA . LYS A 1 108 ? -10.053 12.509 21.855 1.00 61.78 108 LYS A CA 1
ATOM 904 C C . LYS A 1 108 ? -8.808 11.992 22.583 1.00 61.78 108 LYS A C 1
ATOM 906 O O . LYS A 1 108 ? -7.736 11.912 22.000 1.00 61.78 108 LYS A O 1
ATOM 911 N N . LYS A 1 109 ? -8.925 11.664 23.880 1.00 56.34 109 LYS A N 1
ATOM 912 C CA . LYS A 1 109 ? -7.810 11.062 24.635 1.00 56.34 109 LYS A CA 1
ATOM 913 C C . LYS A 1 109 ? -7.416 9.738 23.976 1.00 56.34 109 LYS A C 1
ATOM 915 O O . LYS A 1 109 ? -8.196 8.788 24.046 1.00 56.34 109 LYS A O 1
ATOM 920 N N . ALA A 1 110 ? -6.212 9.694 23.412 1.00 56.72 110 ALA A N 1
ATOM 921 C CA . ALA A 1 110 ? -5.571 8.473 22.949 1.00 56.72 110 ALA A CA 1
ATOM 922 C C . ALA A 1 110 ? -5.621 7.419 24.065 1.00 56.72 110 ALA A C 1
ATOM 924 O O . ALA A 1 110 ? -5.212 7.686 25.205 1.00 56.72 110 ALA A O 1
ATOM 925 N N . ARG A 1 111 ? -6.118 6.213 23.765 1.00 63.97 111 ARG A N 1
ATOM 926 C CA . ARG A 1 111 ? -5.765 5.056 24.601 1.00 63.97 111 ARG A CA 1
ATOM 927 C C . ARG A 1 111 ? -4.258 4.827 24.444 1.00 63.97 111 ARG A C 1
ATOM 929 O O . ARG A 1 111 ? -3.673 5.236 23.447 1.00 63.97 111 ARG A O 1
ATOM 936 N N . LYS A 1 112 ? -3.600 4.246 25.441 1.00 65.00 112 LYS A N 1
ATOM 937 C CA . LYS A 1 112 ? -2.197 3.846 25.291 1.00 65.00 112 LYS A CA 1
ATOM 938 C C . LYS A 1 112 ? -2.164 2.388 24.867 1.00 65.00 112 LYS A C 1
ATOM 940 O O . LYS A 1 112 ? -2.848 1.576 25.492 1.00 65.00 112 LYS A O 1
ATOM 945 N N . LEU A 1 113 ? -1.382 2.079 23.836 1.00 66.00 113 LEU A N 1
ATOM 946 C CA . LEU A 1 113 ? -1.009 0.703 23.546 1.00 66.00 113 LEU A CA 1
ATOM 947 C C . LEU A 1 113 ? -0.160 0.195 24.719 1.00 66.00 113 LEU A C 1
ATOM 949 O O . LEU A 1 113 ? 0.799 0.849 25.127 1.00 66.00 113 LEU A O 1
ATOM 953 N N . ASP A 1 114 ? -0.557 -0.930 25.307 1.00 68.75 114 ASP A N 1
ATOM 954 C CA . ASP A 1 114 ? 0.205 -1.565 26.378 1.00 68.75 114 ASP A CA 1
ATOM 955 C C . ASP A 1 114 ? 1.146 -2.611 25.776 1.00 68.75 114 ASP A C 1
ATOM 957 O O . ASP A 1 114 ? 0.805 -3.788 25.639 1.00 68.75 114 ASP A O 1
ATOM 961 N N . GLU A 1 115 ? 2.333 -2.150 25.389 1.00 64.62 115 GLU A N 1
ATOM 962 C CA . GLU A 1 115 ? 3.400 -2.977 24.812 1.00 64.62 115 GLU A CA 1
ATOM 963 C C . GLU A 1 115 ? 3.984 -3.995 25.805 1.00 64.62 115 GLU A C 1
ATOM 965 O O . GLU A 1 115 ? 4.709 -4.894 25.395 1.00 64.62 115 GLU A O 1
ATOM 970 N N . SER A 1 116 ? 3.670 -3.892 27.104 1.00 66.00 116 SER A N 1
ATOM 971 C CA . SER A 1 116 ? 4.207 -4.795 28.134 1.00 66.00 116 SER A CA 1
ATOM 972 C C . SER A 1 116 ? 3.510 -6.159 28.198 1.00 66.00 116 SER A C 1
ATOM 974 O O . SER A 1 116 ? 3.946 -7.052 28.927 1.00 66.00 116 SER A O 1
ATOM 976 N N . LYS A 1 117 ? 2.420 -6.338 27.450 1.00 64.88 117 LYS A N 1
ATOM 977 C CA . LYS A 1 117 ? 1.661 -7.591 27.415 1.00 64.88 117 LYS A CA 1
ATOM 978 C C . LYS A 1 117 ? 2.216 -8.563 26.380 1.00 64.88 117 LYS A C 1
ATOM 980 O O . LYS A 1 117 ? 2.810 -8.181 25.381 1.00 64.88 117 LYS A O 1
ATOM 985 N N . THR A 1 118 ? 1.922 -9.838 26.606 1.00 63.56 118 THR A N 1
ATOM 986 C CA . THR A 1 118 ? 2.457 -10.996 25.880 1.00 63.56 118 THR A CA 1
ATOM 987 C C . THR A 1 118 ? 2.158 -11.046 24.378 1.00 63.56 118 THR A C 1
ATOM 989 O O . THR A 1 118 ? 2.822 -11.806 23.685 1.00 63.56 118 THR A O 1
ATOM 992 N N . GLU A 1 119 ? 1.199 -10.269 23.858 1.00 77.25 119 GLU A N 1
ATOM 993 C CA . GLU A 1 119 ? 0.765 -10.338 22.450 1.00 77.25 119 GLU A CA 1
ATOM 994 C C . GLU A 1 119 ? 0.402 -8.938 21.897 1.00 77.25 119 GLU A C 1
ATOM 996 O O . GLU A 1 119 ? -0.773 -8.553 21.869 1.00 77.25 119 GLU A O 1
ATOM 1001 N N . PRO A 1 120 ? 1.394 -8.120 21.496 1.00 77.94 120 PRO A N 1
ATOM 1002 C CA . PRO A 1 120 ? 1.161 -6.747 21.038 1.00 77.94 120 PRO A CA 1
ATOM 1003 C C . PRO A 1 120 ? 0.387 -6.669 19.708 1.00 77.94 120 PRO A C 1
ATOM 1005 O O . PRO A 1 120 ? -0.454 -5.783 19.557 1.00 77.94 120 PRO A O 1
ATOM 1008 N N . ASP A 1 121 ? 0.573 -7.624 18.789 1.00 79.25 121 ASP A N 1
ATOM 1009 C CA . ASP A 1 121 ? -0.153 -7.663 17.507 1.00 79.25 121 ASP A CA 1
ATOM 1010 C C . ASP A 1 121 ? -1.661 -7.879 17.683 1.00 79.25 121 ASP A C 1
ATOM 1012 O O . ASP A 1 121 ? -2.469 -7.188 17.061 1.00 79.25 121 ASP A O 1
ATOM 1016 N N . LEU A 1 122 ? -2.054 -8.799 18.572 1.00 80.88 122 LEU A N 1
ATOM 1017 C CA . LEU A 1 122 ? -3.465 -9.067 18.876 1.00 80.88 122 LEU A CA 1
ATOM 1018 C C . LEU A 1 122 ? -4.133 -7.875 19.562 1.00 80.88 122 LEU A C 1
ATOM 1020 O O . LEU A 1 122 ? -5.320 -7.617 19.357 1.00 80.88 122 LEU A O 1
ATOM 1024 N N . GLN A 1 123 ? -3.380 -7.117 20.361 1.00 83.94 123 GLN A N 1
ATOM 1025 C CA . GLN A 1 123 ? -3.884 -5.869 20.926 1.00 83.94 123 GLN A CA 1
ATOM 1026 C C . GLN A 1 123 ? -4.100 -4.802 19.862 1.00 83.94 123 GLN A C 1
ATOM 1028 O O . GLN A 1 123 ? -5.130 -4.126 19.907 1.00 83.94 123 GLN A O 1
ATOM 1033 N N . LEU A 1 124 ? -3.165 -4.663 18.917 1.00 84.88 124 LEU A N 1
ATOM 1034 C CA . LEU A 1 124 ? -3.324 -3.729 17.811 1.00 84.88 124 LEU A CA 1
ATOM 1035 C C . LEU A 1 124 ? -4.549 -4.105 16.972 1.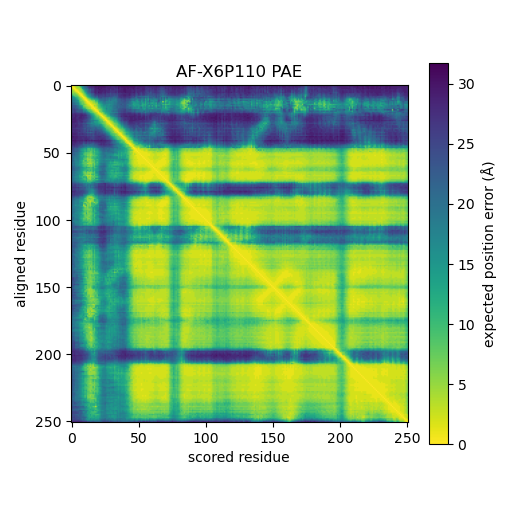00 84.88 124 LEU A C 1
ATOM 1037 O O . LEU A 1 124 ? -5.411 -3.257 16.761 1.00 84.88 124 LEU A O 1
ATOM 1041 N N . GLU A 1 125 ? -4.692 -5.373 16.574 1.00 86.81 125 GLU A N 1
ATOM 1042 C CA . GLU A 1 125 ? -5.858 -5.846 15.815 1.00 86.81 125 GLU A CA 1
ATOM 1043 C C . GLU A 1 125 ? -7.171 -5.569 16.560 1.00 86.81 125 GLU A C 1
ATOM 1045 O O . GLU A 1 125 ? -8.108 -4.988 16.000 1.00 86.81 125 GLU A O 1
ATOM 1050 N N . LYS A 1 126 ? -7.230 -5.928 17.847 1.00 86.00 126 LYS A N 1
ATOM 1051 C CA . LYS A 1 126 ? -8.410 -5.697 18.680 1.00 86.00 126 LYS A CA 1
ATOM 1052 C C . LYS A 1 126 ? -8.760 -4.212 18.759 1.00 86.00 126 LYS A C 1
ATOM 1054 O O . LYS A 1 126 ? -9.923 -3.859 18.584 1.00 86.00 126 LYS A O 1
ATOM 1059 N N . TRP A 1 127 ? -7.773 -3.344 18.968 1.00 86.69 127 TRP A N 1
ATOM 1060 C CA . TRP A 1 127 ? -7.973 -1.895 18.990 1.00 86.69 127 TRP A CA 1
ATOM 1061 C C . TRP A 1 127 ? -8.463 -1.357 17.636 1.00 86.69 127 TRP A C 1
ATOM 1063 O O . TRP A 1 127 ? -9.461 -0.632 17.588 1.00 86.69 127 TRP A O 1
ATOM 1073 N N . LEU A 1 128 ? -7.849 -1.775 16.523 1.00 87.19 128 LEU A N 1
ATOM 1074 C CA . LEU A 1 128 ? -8.271 -1.385 15.172 1.00 87.19 128 LEU A CA 1
ATOM 1075 C C . LEU A 1 128 ? -9.744 -1.759 14.918 1.00 87.19 128 LEU A C 1
ATOM 1077 O O . LEU A 1 128 ? -10.505 -0.981 14.336 1.00 87.19 128 LEU A O 1
ATOM 1081 N N . VAL A 1 129 ? -10.177 -2.938 15.367 1.00 85.81 129 VAL A N 1
ATOM 1082 C CA . VAL A 1 129 ? -11.536 -3.447 15.128 1.00 85.81 129 VAL A CA 1
ATOM 1083 C C . VAL A 1 129 ? -12.563 -2.860 16.095 1.00 85.81 129 VAL A C 1
ATOM 1085 O O . VAL A 1 129 ? -13.646 -2.448 15.660 1.00 85.81 129 VAL A O 1
ATOM 1088 N N . GLU A 1 130 ? -12.277 -2.865 17.392 1.00 83.81 130 GLU A N 1
ATOM 1089 C CA . GLU A 1 130 ? -13.239 -2.510 18.439 1.00 83.81 130 GLU A CA 1
ATOM 1090 C C . GLU A 1 130 ? -13.303 -1.001 18.672 1.00 83.81 130 GLU A C 1
ATOM 1092 O O . GLU A 1 130 ? -14.402 -0.448 18.737 1.00 83.81 130 GLU A O 1
ATOM 1097 N N . ASP A 1 131 ? -12.149 -0.335 18.744 1.00 82.69 131 ASP A N 1
ATOM 1098 C CA . ASP A 1 131 ? -12.063 1.088 19.077 1.00 82.69 131 ASP A CA 1
ATOM 1099 C C . ASP A 1 131 ? -12.075 1.969 17.823 1.00 82.69 131 ASP A C 1
ATOM 1101 O O . ASP A 1 131 ? -12.833 2.938 17.755 1.00 82.69 131 ASP A O 1
ATOM 1105 N N . CYS A 1 132 ? -11.301 1.613 16.793 1.00 83.38 132 CYS A N 1
ATOM 1106 C CA . CYS A 1 132 ? -11.278 2.369 15.534 1.00 83.38 132 CYS A CA 1
ATOM 1107 C C . CYS A 1 132 ? -12.408 1.976 14.572 1.00 83.38 132 CYS A C 1
ATOM 1109 O O . CYS A 1 132 ? -12.667 2.691 13.603 1.00 83.38 132 CYS A O 1
ATOM 1111 N N . GLY A 1 133 ? -13.085 0.846 14.801 1.00 84.69 133 GLY A N 1
ATOM 1112 C CA . GLY A 1 133 ? -14.167 0.375 13.934 1.00 84.69 133 GLY A CA 1
ATOM 1113 C C . GLY A 1 133 ? -13.714 -0.043 12.529 1.00 84.69 133 GLY A C 1
ATOM 1114 O O . GLY A 1 133 ? -14.543 -0.093 11.617 1.00 84.69 133 GLY A O 1
ATOM 1115 N N . LEU A 1 134 ? -12.425 -0.331 12.331 1.00 86.75 134 LEU A N 1
ATOM 1116 C CA . LEU A 1 134 ? -11.874 -0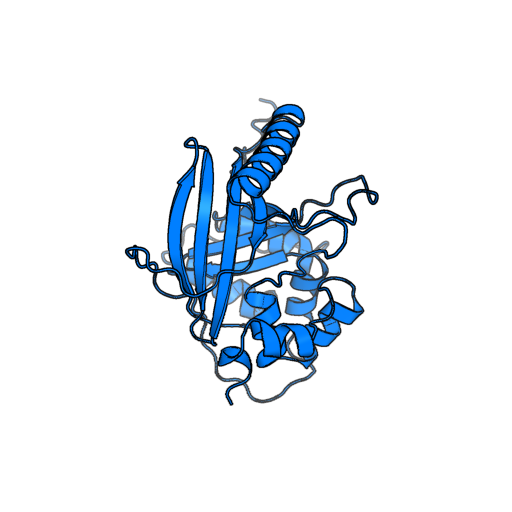.782 11.054 1.00 86.75 134 LEU A CA 1
ATOM 1117 C C . LEU A 1 134 ? -12.253 -2.239 10.787 1.00 86.75 134 LEU A C 1
ATOM 1119 O O . LEU A 1 134 ? -12.420 -3.048 11.702 1.00 86.75 134 LEU A O 1
ATOM 1123 N N . ARG A 1 135 ? -12.429 -2.586 9.515 1.00 85.69 135 ARG A N 1
ATOM 1124 C CA . ARG A 1 135 ? -12.695 -3.959 9.064 1.00 85.69 135 ARG A CA 1
ATOM 1125 C C . ARG A 1 135 ? -11.812 -4.294 7.864 1.00 85.69 135 ARG A C 1
ATOM 1127 O O . ARG A 1 135 ? -11.529 -3.392 7.085 1.00 85.69 135 ARG A O 1
ATOM 1134 N N . PRO A 1 136 ? -11.410 -5.553 7.651 1.00 84.69 136 PRO A N 1
ATOM 1135 C CA . PRO A 1 136 ? -10.722 -5.927 6.419 1.00 84.69 136 PRO A CA 1
ATOM 1136 C C . PRO A 1 136 ? -11.569 -5.565 5.188 1.00 84.69 136 PRO A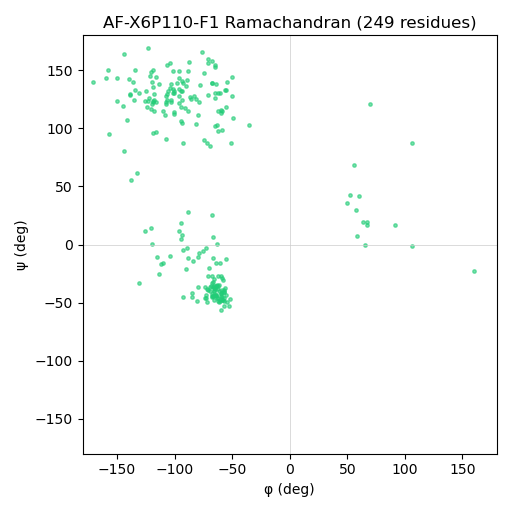 C 1
ATOM 1138 O O . PRO A 1 136 ? -12.776 -5.823 5.159 1.00 84.69 136 PRO A O 1
ATOM 1141 N N . VAL A 1 137 ? -10.943 -4.929 4.194 1.00 86.44 137 VAL A N 1
ATOM 1142 C CA . VAL A 1 137 ? -11.582 -4.564 2.910 1.00 86.44 137 VAL A CA 1
ATOM 1143 C C . VAL A 1 137 ? -11.051 -5.383 1.735 1.00 86.44 137 VAL A C 1
ATOM 1145 O O . VAL A 1 137 ? -11.667 -5.394 0.674 1.00 86.44 137 VAL A O 1
ATOM 1148 N N . SER A 1 138 ? -9.911 -6.049 1.912 1.00 88.44 138 SER A N 1
ATOM 1149 C CA . SER A 1 138 ? -9.194 -6.773 0.868 1.00 88.44 138 SER A CA 1
ATOM 1150 C C . SER A 1 138 ? -8.263 -7.805 1.502 1.00 88.44 138 SER A C 1
ATOM 1152 O O . SER A 1 138 ? -7.663 -7.518 2.536 1.00 88.44 138 SER A O 1
ATOM 1154 N N . GLU A 1 139 ? -8.126 -8.966 0.867 1.00 87.75 139 GLU A N 1
ATOM 1155 C CA . GLU A 1 139 ? -7.219 -10.055 1.248 1.00 87.75 139 GLU A CA 1
ATOM 1156 C C . GLU A 1 139 ? -6.820 -10.781 -0.042 1.00 87.75 139 GLU A C 1
ATOM 1158 O O . GLU A 1 139 ? -7.700 -11.192 -0.792 1.00 87.75 139 GLU A O 1
ATOM 1163 N N . PHE A 1 140 ? -5.521 -10.876 -0.328 1.00 86.25 140 PHE A N 1
ATOM 1164 C CA . PHE A 1 140 ? -5.001 -11.549 -1.521 1.00 86.25 140 PHE A CA 1
ATOM 1165 C C . PHE A 1 140 ? -3.549 -11.972 -1.314 1.00 86.25 140 PHE A C 1
ATOM 1167 O O . PHE A 1 140 ? -2.788 -11.304 -0.609 1.00 86.25 140 PHE A O 1
ATOM 1174 N N . VAL A 1 141 ? -3.134 -13.052 -1.965 1.00 87.12 141 VAL A N 1
ATOM 1175 C CA . VAL A 1 141 ? -1.746 -13.523 -1.958 1.00 87.12 141 VAL A CA 1
ATOM 1176 C C . VAL A 1 141 ? -1.001 -12.949 -3.157 1.00 87.12 141 VAL A C 1
ATOM 1178 O O . VAL A 1 141 ? -1.543 -12.841 -4.253 1.00 87.12 141 VAL A O 1
ATOM 1181 N N . THR A 1 142 ? 0.260 -12.569 -2.957 1.00 83.56 142 THR A N 1
ATOM 1182 C CA . THR A 1 142 ? 1.175 -12.188 -4.040 1.00 83.56 142 THR A CA 1
ATOM 1183 C C . THR A 1 142 ? 2.427 -13.045 -3.952 1.00 83.56 142 THR A C 1
ATOM 1185 O O . THR A 1 142 ? 2.976 -13.204 -2.869 1.00 83.56 142 THR A O 1
ATOM 1188 N N . THR A 1 143 ? 2.854 -13.608 -5.079 1.00 84.00 143 THR A N 1
ATOM 1189 C CA . THR A 1 143 ? 4.181 -14.208 -5.249 1.00 84.00 143 THR A CA 1
ATOM 1190 C C . THR A 1 143 ? 5.085 -13.162 -5.885 1.00 84.00 143 THR A C 1
ATOM 1192 O O . THR A 1 143 ? 4.713 -12.594 -6.911 1.00 84.00 143 THR A O 1
ATOM 1195 N N . ARG A 1 144 ? 6.243 -12.908 -5.275 1.00 83.88 144 ARG A N 1
ATOM 1196 C CA . ARG A 1 144 ? 7.161 -11.831 -5.653 1.00 83.88 144 ARG A CA 1
ATOM 1197 C C . ARG A 1 144 ? 8.499 -12.391 -6.103 1.00 83.88 144 ARG A C 1
ATOM 1199 O O . ARG A 1 144 ? 9.107 -13.147 -5.361 1.00 83.88 144 ARG A O 1
ATOM 1206 N N . THR A 1 145 ? 8.990 -11.959 -7.258 1.00 81.62 145 THR A N 1
ATOM 1207 C CA . THR A 1 145 ? 10.396 -12.144 -7.648 1.00 81.62 145 THR A CA 1
ATOM 1208 C C . THR A 1 145 ? 11.101 -10.799 -7.568 1.00 81.62 145 THR A C 1
ATOM 1210 O O . THR A 1 145 ? 10.659 -9.846 -8.202 1.00 81.62 145 THR A O 1
ATOM 1213 N N . ARG A 1 146 ? 12.173 -10.701 -6.781 1.00 83.31 146 ARG A N 1
ATOM 1214 C CA . ARG A 1 146 ? 12.889 -9.443 -6.538 1.00 83.31 146 ARG A CA 1
ATOM 1215 C C . ARG A 1 146 ? 14.297 -9.494 -7.127 1.00 83.31 146 ARG A C 1
ATOM 1217 O O . ARG A 1 146 ? 15.014 -10.473 -6.948 1.00 83.31 146 ARG A O 1
ATOM 1224 N N . TYR A 1 147 ? 14.704 -8.400 -7.758 1.00 81.81 147 TYR A N 1
ATOM 1225 C CA . TYR A 1 147 ? 16.072 -8.142 -8.201 1.00 81.81 147 TYR A CA 1
ATOM 1226 C C . TYR A 1 147 ? 16.590 -6.869 -7.542 1.00 81.81 147 TYR A C 1
ATOM 1228 O O . TYR A 1 147 ? 15.816 -5.949 -7.288 1.00 81.81 147 TYR A O 1
ATOM 1236 N N . VAL A 1 148 ? 17.897 -6.804 -7.290 1.00 84.62 148 VAL A N 1
ATOM 1237 C CA . VAL A 1 148 ? 18.558 -5.600 -6.773 1.00 84.62 148 VAL A CA 1
ATOM 1238 C C . VAL A 1 148 ? 19.364 -4.956 -7.894 1.00 84.62 148 VAL A C 1
ATOM 1240 O O . VAL A 1 148 ? 20.151 -5.622 -8.566 1.00 84.62 148 VAL A O 1
ATOM 1243 N N . TRP A 1 149 ? 19.171 -3.655 -8.089 1.00 79.44 149 TRP A N 1
ATOM 1244 C CA . TRP A 1 149 ? 19.850 -2.849 -9.094 1.00 79.44 149 TRP A CA 1
ATOM 1245 C C . TRP A 1 149 ? 20.676 -1.752 -8.420 1.00 79.44 149 TRP A C 1
ATOM 1247 O O . TRP A 1 149 ? 20.153 -0.950 -7.642 1.00 79.44 149 TRP A O 1
ATOM 1257 N N . LYS A 1 150 ? 21.982 -1.718 -8.726 1.00 83.12 150 LYS A N 1
ATOM 1258 C CA . LYS A 1 150 ? 22.955 -0.762 -8.158 1.00 83.12 150 LYS A CA 1
ATOM 1259 C C . LYS A 1 150 ? 22.893 -0.674 -6.620 1.00 83.12 150 LYS A C 1
ATOM 1261 O O . LYS A 1 150 ? 23.035 0.410 -6.067 1.00 83.12 150 LYS A O 1
ATOM 1266 N N . ASP A 1 151 ? 22.629 -1.797 -5.949 1.00 80.75 151 ASP A N 1
ATOM 1267 C CA . ASP A 1 151 ? 22.541 -1.947 -4.482 1.00 80.75 151 ASP A CA 1
ATOM 1268 C C . ASP A 1 151 ? 21.493 -1.076 -3.761 1.00 80.75 151 ASP A C 1
ATOM 1270 O O . ASP A 1 151 ? 21.456 -1.040 -2.531 1.00 80.75 151 ASP A O 1
ATOM 1274 N N . VAL A 1 152 ? 20.642 -0.366 -4.505 1.00 81.44 152 VAL A N 1
ATOM 1275 C CA . VAL A 1 152 ? 19.739 0.658 -3.949 1.00 81.44 152 VAL A CA 1
ATOM 1276 C C . VAL A 1 152 ? 18.302 0.483 -4.432 1.00 81.44 152 VAL A C 1
ATOM 1278 O O . VAL A 1 152 ? 17.368 0.776 -3.688 1.00 81.44 152 VAL A O 1
ATOM 1281 N N . PHE A 1 153 ? 18.112 0.004 -5.659 1.00 83.12 153 PHE A N 1
ATOM 1282 C CA . PHE A 1 153 ? 16.791 -0.154 -6.255 1.00 83.12 153 PHE A CA 1
ATOM 1283 C C . PHE A 1 153 ? 16.375 -1.613 -6.221 1.00 83.12 153 PHE A C 1
ATOM 1285 O O . PHE A 1 153 ? 17.176 -2.497 -6.528 1.00 83.12 153 PHE A O 1
ATOM 1292 N N . HIS A 1 154 ? 15.116 -1.867 -5.896 1.00 84.88 154 HIS A N 1
ATOM 1293 C CA . HIS A 1 154 ? 14.517 -3.177 -6.064 1.00 84.88 154 HIS A CA 1
ATOM 1294 C C . HIS A 1 154 ? 13.602 -3.159 -7.278 1.00 84.88 154 HIS A C 1
ATOM 1296 O O . HIS A 1 154 ? 12.808 -2.242 -7.459 1.00 84.88 154 HIS A O 1
ATOM 1302 N N . ILE A 1 155 ? 13.718 -4.187 -8.106 1.00 81.12 155 ILE A N 1
ATOM 1303 C CA . ILE A 1 155 ? 12.815 -4.442 -9.223 1.00 81.12 155 ILE A CA 1
ATOM 1304 C C . ILE A 1 155 ? 12.014 -5.685 -8.845 1.00 81.12 155 ILE A C 1
ATOM 1306 O O . ILE A 1 155 ? 12.578 -6.769 -8.686 1.00 81.12 155 ILE A O 1
ATOM 1310 N N . GLU A 1 156 ? 10.713 -5.524 -8.662 1.00 82.44 156 GLU A N 1
ATOM 1311 C CA . GLU A 1 156 ? 9.826 -6.520 -8.074 1.00 82.44 156 GLU A CA 1
ATOM 1312 C C . GLU A 1 156 ? 8.756 -6.958 -9.067 1.00 82.44 156 GLU A C 1
ATOM 1314 O O . GLU A 1 156 ? 7.900 -6.177 -9.461 1.00 82.44 156 GLU A O 1
ATOM 1319 N N . PHE A 1 157 ? 8.789 -8.224 -9.459 1.00 79.25 157 PHE A N 1
ATOM 1320 C CA . PHE A 1 157 ? 7.802 -8.859 -10.318 1.00 79.25 157 PHE A CA 1
ATOM 1321 C C . PHE A 1 157 ? 6.778 -9.547 -9.424 1.00 79.25 157 PHE A C 1
ATOM 1323 O O . PHE A 1 157 ? 7.056 -10.596 -8.835 1.00 79.25 157 PHE A O 1
ATOM 1330 N N . ASP A 1 158 ? 5.594 -8.968 -9.331 1.00 81.00 158 ASP A N 1
ATOM 1331 C CA . ASP A 1 158 ? 4.525 -9.452 -8.480 1.00 81.00 158 ASP A CA 1
ATOM 1332 C C . ASP A 1 158 ? 3.432 -10.129 -9.290 1.00 81.00 158 ASP A C 1
ATOM 1334 O O . ASP A 1 158 ? 2.911 -9.573 -10.255 1.00 81.00 158 ASP A O 1
ATOM 1338 N N . LYS A 1 159 ? 3.035 -11.315 -8.836 1.00 81.94 159 LYS A N 1
ATOM 1339 C CA . LYS A 1 159 ? 1.890 -12.068 -9.344 1.00 81.94 159 LYS A CA 1
ATOM 1340 C C . LYS A 1 159 ? 0.896 -12.307 -8.225 1.00 81.94 159 LYS A C 1
ATOM 1342 O O . LYS A 1 159 ? 1.203 -13.010 -7.261 1.00 81.94 159 LYS A O 1
ATOM 1347 N N . SER A 1 160 ? -0.300 -11.751 -8.351 1.00 84.25 160 SER A N 1
ATOM 1348 C CA . SER A 1 160 ? -1.371 -11.964 -7.384 1.00 84.25 160 SER A CA 1
ATOM 1349 C C . SER A 1 160 ? -2.222 -13.193 -7.716 1.00 84.25 160 SER A C 1
ATOM 1351 O O . SER A 1 160 ? -2.439 -13.534 -8.880 1.00 84.25 160 SER A O 1
ATOM 1353 N N . ASP A 1 161 ? -2.760 -13.840 -6.685 1.00 85.94 161 ASP A N 1
ATOM 1354 C CA . ASP A 1 161 ? -3.643 -15.014 -6.787 1.00 85.94 161 ASP A CA 1
ATOM 1355 C C . ASP A 1 161 ? -4.982 -14.744 -7.498 1.00 85.94 161 ASP A C 1
ATOM 1357 O O . ASP A 1 161 ? -5.641 -15.675 -7.956 1.00 85.94 161 ASP A O 1
ATOM 1361 N N . PHE A 1 162 ? -5.360 -13.474 -7.649 1.00 84.94 162 PHE A N 1
ATOM 1362 C CA . PHE A 1 162 ? -6.552 -13.044 -8.381 1.00 84.94 162 PHE A CA 1
ATOM 1363 C C . PHE A 1 162 ? -6.300 -12.680 -9.857 1.00 84.94 162 PHE A C 1
ATOM 1365 O O . PHE A 1 162 ? -7.218 -12.189 -10.530 1.00 84.94 162 PHE A O 1
ATOM 1372 N N . GLY A 1 163 ? -5.089 -12.946 -10.363 1.00 83.44 163 GLY A N 1
ATOM 1373 C CA . GLY A 1 163 ? -4.739 -12.844 -11.784 1.00 83.44 163 GLY A CA 1
ATOM 1374 C C . GLY A 1 163 ? -4.192 -11.486 -12.231 1.00 83.44 163 GLY A C 1
ATOM 1375 O O . GLY A 1 163 ? -4.197 -11.209 -13.427 1.00 83.44 163 GLY A O 1
ATOM 1376 N N . TYR A 1 164 ? -3.756 -10.634 -11.296 1.00 83.00 164 TYR A N 1
ATOM 1377 C CA . TYR A 1 164 ? -3.084 -9.370 -11.611 1.00 83.00 164 TYR A CA 1
ATOM 1378 C C . TYR A 1 164 ? -1.573 -9.500 -11.437 1.00 83.00 164 TYR A C 1
ATOM 1380 O O . TYR A 1 164 ? -1.120 -9.956 -10.386 1.00 83.00 164 TYR A O 1
ATOM 1388 N N . ASN A 1 165 ? -0.817 -9.072 -12.447 1.00 81.12 165 ASN A N 1
ATOM 1389 C CA . ASN A 1 165 ? 0.641 -9.071 -12.428 1.00 81.12 165 ASN A CA 1
ATOM 1390 C C . ASN A 1 165 ? 1.147 -7.638 -12.589 1.00 81.12 165 ASN A C 1
ATOM 1392 O O . ASN A 1 165 ? 0.592 -6.876 -13.379 1.00 81.12 165 ASN A O 1
ATOM 1396 N N . VAL A 1 166 ? 2.191 -7.272 -11.853 1.00 77.81 166 VAL A N 1
ATOM 1397 C CA . VAL A 1 166 ? 2.749 -5.918 -11.881 1.00 77.81 166 VAL A CA 1
ATOM 1398 C C . VAL A 1 166 ? 4.247 -5.949 -11.592 1.00 77.81 166 VAL A C 1
ATOM 1400 O O . VAL A 1 166 ? 4.709 -6.751 -10.787 1.00 77.81 166 VAL A O 1
ATOM 1403 N N . LEU A 1 167 ? 5.003 -5.081 -12.256 1.00 78.25 167 LEU A N 1
ATOM 1404 C CA . LEU A 1 167 ? 6.379 -4.741 -11.917 1.00 78.25 167 LEU A CA 1
ATOM 1405 C C . LEU A 1 167 ? 6.373 -3.516 -11.022 1.00 78.25 167 LEU A C 1
ATOM 1407 O O . LEU A 1 167 ? 5.760 -2.508 -11.364 1.00 78.25 167 LEU A O 1
ATOM 1411 N N . GLU A 1 168 ? 7.109 -3.549 -9.931 1.00 79.75 168 GLU A N 1
ATOM 1412 C CA . GLU A 1 168 ? 7.332 -2.388 -9.081 1.00 79.75 168 GLU A CA 1
ATOM 1413 C C . GLU A 1 168 ? 8.839 -2.112 -9.075 1.00 79.75 168 GLU A C 1
ATOM 1415 O O . GLU A 1 168 ? 9.630 -2.999 -8.774 1.00 79.75 168 GLU A O 1
ATOM 1420 N N . ILE A 1 169 ? 9.257 -0.909 -9.464 1.00 79.38 169 ILE A N 1
ATOM 1421 C CA . ILE A 1 169 ? 10.626 -0.444 -9.234 1.00 79.38 169 ILE A CA 1
ATOM 1422 C C . ILE A 1 169 ? 10.564 0.459 -8.018 1.00 79.38 169 ILE A C 1
ATOM 1424 O O . ILE A 1 169 ? 9.940 1.524 -8.069 1.00 79.38 169 ILE A O 1
ATOM 1428 N N . GLU A 1 170 ? 11.177 0.011 -6.929 1.00 83.19 170 GLU A N 1
ATOM 1429 C CA . GLU A 1 170 ? 11.173 0.709 -5.654 1.00 83.19 170 GLU A CA 1
ATOM 1430 C C . GLU A 1 170 ? 12.579 1.103 -5.194 1.00 83.19 170 GLU A C 1
ATOM 1432 O O . GLU A 1 170 ? 13.576 0.446 -5.490 1.00 83.19 170 GLU A O 1
ATOM 1437 N N . CYS A 1 171 ? 12.660 2.200 -4.448 1.00 83.19 171 CYS A N 1
ATOM 1438 C CA . CYS A 1 171 ? 13.851 2.596 -3.708 1.00 83.19 171 CYS A CA 1
ATOM 1439 C C . CYS A 1 171 ? 13.444 3.018 -2.305 1.00 83.19 171 CYS A C 1
ATOM 1441 O O . CYS A 1 171 ? 12.502 3.799 -2.133 1.00 83.19 171 CYS A O 1
ATOM 1443 N N . VAL A 1 172 ? 14.175 2.510 -1.317 1.00 82.62 172 VAL A N 1
ATOM 1444 C CA . VAL A 1 172 ? 13.934 2.773 0.097 1.00 82.62 172 VAL A CA 1
ATOM 1445 C C . VAL A 1 172 ? 15.033 3.689 0.627 1.00 82.62 172 VAL A C 1
ATOM 1447 O O . VAL A 1 172 ? 16.191 3.289 0.756 1.00 82.62 172 VAL A O 1
ATOM 1450 N N . LEU A 1 173 ? 14.673 4.928 0.957 1.00 80.25 173 LEU A N 1
ATOM 1451 C CA . LEU A 1 173 ? 15.590 5.895 1.560 1.00 80.25 173 LEU A CA 1
ATOM 1452 C C . LEU A 1 173 ? 15.453 5.904 3.084 1.00 80.25 173 LEU A C 1
ATOM 1454 O O . LEU A 1 173 ? 14.384 5.660 3.651 1.00 80.25 173 LEU A O 1
ATOM 1458 N N . LYS A 1 174 ? 16.566 6.210 3.753 1.00 77.25 174 LYS A N 1
ATOM 1459 C CA . LYS A 1 174 ? 16.641 6.263 5.214 1.00 77.25 174 LYS A CA 1
ATOM 1460 C C . LYS A 1 174 ? 15.807 7.426 5.777 1.00 77.25 174 LYS A C 1
ATOM 1462 O O . LYS A 1 174 ? 15.584 8.428 5.091 1.00 77.25 174 LYS A O 1
ATOM 1467 N N . PRO A 1 175 ? 15.411 7.351 7.060 1.00 65.62 175 PRO A N 1
ATOM 1468 C CA . PRO A 1 175 ? 14.846 8.505 7.744 1.00 65.62 175 PRO A CA 1
ATOM 1469 C C . PRO A 1 175 ? 15.809 9.702 7.654 1.00 65.62 175 PRO A C 1
ATOM 1471 O O . PRO A 1 175 ? 17.021 9.538 7.803 1.00 65.62 175 PRO A O 1
ATOM 1474 N N . ASN A 1 176 ? 15.270 10.906 7.445 1.00 68.88 176 ASN A N 1
ATOM 1475 C CA . ASN A 1 176 ? 16.022 12.166 7.308 1.00 68.88 176 ASN A CA 1
ATOM 1476 C C . ASN A 1 176 ? 16.968 12.263 6.097 1.00 68.88 176 ASN A C 1
ATOM 1478 O O . ASN A 1 176 ? 17.866 13.106 6.098 1.00 68.88 176 ASN A O 1
ATOM 1482 N N . THR A 1 177 ? 16.784 11.440 5.059 1.00 72.81 177 THR A N 1
ATOM 1483 C CA . THR A 1 177 ? 17.452 11.673 3.773 1.00 72.81 177 THR A CA 1
ATOM 1484 C C . THR A 1 177 ? 17.127 13.076 3.252 1.00 72.81 177 THR A C 1
ATOM 1486 O O . THR A 1 177 ? 15.977 13.516 3.280 1.00 72.81 177 THR A O 1
ATOM 1489 N N . ASP A 1 178 ? 18.152 13.801 2.808 1.00 76.12 178 ASP A N 1
ATOM 1490 C CA . ASP A 1 178 ? 18.009 15.175 2.345 1.00 76.12 178 ASP A CA 1
ATOM 1491 C C . ASP A 1 178 ? 17.275 15.259 0.993 1.00 76.12 178 ASP A C 1
ATOM 1493 O O . ASP A 1 178 ? 17.217 14.307 0.209 1.00 76.12 178 ASP A O 1
ATOM 1497 N N . GLN A 1 179 ? 16.731 16.441 0.695 1.00 77.06 179 GLN A N 1
ATOM 1498 C CA . GLN A 1 179 ? 15.934 16.667 -0.511 1.00 77.06 179 GLN A CA 1
ATOM 1499 C C . GLN A 1 179 ? 16.729 16.462 -1.815 1.00 77.06 179 GLN A C 1
ATOM 1501 O O . GLN A 1 179 ? 16.129 16.128 -2.840 1.00 77.06 179 GLN A O 1
ATOM 1506 N N . GLN A 1 180 ? 18.054 16.658 -1.810 1.00 80.94 180 GLN A N 1
ATOM 1507 C CA . GLN A 1 180 ? 18.881 16.435 -3.000 1.00 80.94 180 GLN A CA 1
ATOM 1508 C C . GLN A 1 180 ? 19.030 14.939 -3.267 1.00 80.94 180 GLN A C 1
ATOM 1510 O O . GLN A 1 180 ? 18.845 14.512 -4.404 1.00 80.94 180 GLN A O 1
ATOM 1515 N N . SER A 1 181 ? 19.272 14.141 -2.228 1.00 78.94 181 SER A N 1
ATOM 1516 C CA . SER A 1 181 ? 19.315 12.679 -2.320 1.00 78.94 181 SER A CA 1
ATOM 1517 C C . SER A 1 181 ? 17.978 12.088 -2.785 1.00 78.94 181 SER A C 1
ATOM 1519 O O . SER A 1 181 ? 17.960 11.217 -3.652 1.00 78.94 181 SER A O 1
ATOM 1521 N N . VAL A 1 182 ? 16.849 12.620 -2.300 1.00 76.62 182 VAL A N 1
ATOM 1522 C CA . VAL A 1 182 ? 15.500 12.269 -2.790 1.00 76.62 182 VAL A CA 1
ATOM 1523 C C . VAL A 1 182 ? 15.343 12.567 -4.286 1.00 76.62 182 VAL A C 1
ATOM 1525 O O . VAL A 1 182 ? 14.867 11.727 -5.057 1.00 76.62 182 VAL A O 1
ATOM 1528 N N . ALA A 1 183 ? 15.755 13.762 -4.718 1.00 79.19 183 ALA A N 1
ATOM 1529 C CA . ALA A 1 183 ? 15.687 14.153 -6.122 1.00 79.19 183 ALA A CA 1
ATOM 1530 C C . ALA A 1 183 ? 16.618 13.299 -7.000 1.00 79.19 183 ALA A C 1
ATOM 1532 O O . ALA A 1 183 ? 16.263 12.972 -8.131 1.00 79.19 183 ALA A O 1
ATOM 1533 N N . GLN A 1 184 ? 17.785 12.913 -6.482 1.00 83.19 184 GLN A N 1
ATOM 1534 C CA . GLN A 1 184 ? 18.729 12.047 -7.180 1.00 83.19 184 GLN A CA 1
ATOM 1535 C C . GLN A 1 184 ? 18.175 10.629 -7.348 1.00 83.19 184 GLN A C 1
ATOM 1537 O O . GLN A 1 184 ? 18.236 10.097 -8.452 1.00 83.19 184 GLN A O 1
ATOM 1542 N N . ALA A 1 185 ? 17.580 10.048 -6.302 1.00 81.44 185 ALA A N 1
ATOM 1543 C CA . ALA A 1 185 ? 16.914 8.749 -6.391 1.00 81.44 185 ALA A CA 1
ATOM 1544 C C . ALA A 1 185 ? 15.775 8.765 -7.423 1.00 81.44 185 ALA A C 1
ATOM 1546 O O . ALA A 1 185 ? 15.637 7.827 -8.201 1.00 81.44 185 ALA A O 1
ATOM 1547 N N . SER A 1 186 ? 15.014 9.863 -7.488 1.00 78.38 186 SER A N 1
ATOM 1548 C CA . SER A 1 186 ? 13.945 10.033 -8.483 1.00 78.38 186 SER A CA 1
ATOM 1549 C C . SER A 1 186 ? 14.486 10.070 -9.920 1.00 78.38 186 SER A C 1
ATOM 1551 O O . SER A 1 18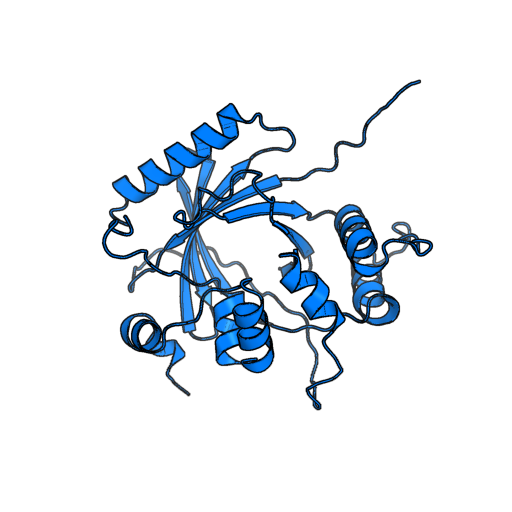6 ? 13.943 9.407 -10.794 1.00 78.38 186 SER A O 1
ATOM 1553 N N . LYS A 1 187 ? 15.588 10.791 -10.169 1.00 82.06 187 LYS A N 1
ATOM 1554 C CA . LYS A 1 187 ? 16.237 10.809 -11.494 1.00 82.06 187 LYS A CA 1
ATOM 1555 C C . LYS A 1 187 ? 16.823 9.455 -11.879 1.00 82.06 187 LYS A C 1
ATOM 1557 O O . LYS A 1 187 ? 16.801 9.083 -13.045 1.00 82.06 187 LYS A O 1
ATOM 1562 N N . GLU A 1 188 ? 17.383 8.737 -10.914 1.00 84.19 188 GLU A N 1
ATOM 1563 C CA . GLU A 1 188 ? 17.949 7.415 -11.163 1.00 84.19 188 GLU A CA 1
ATOM 1564 C C . GLU A 1 188 ? 16.850 6.395 -11.483 1.00 84.19 188 GLU A C 1
ATOM 1566 O O . GLU A 1 188 ? 17.037 5.586 -12.387 1.00 84.19 188 GLU A O 1
ATOM 1571 N N . LEU A 1 189 ? 15.679 6.489 -10.834 1.00 78.06 189 LEU A N 1
ATOM 1572 C CA . LEU A 1 189 ? 14.496 5.723 -11.234 1.00 78.06 189 LEU A CA 1
ATOM 1573 C C . LEU A 1 189 ? 14.159 5.966 -12.707 1.00 78.06 189 LEU A C 1
ATOM 1575 O O . LEU A 1 189 ? 14.032 4.995 -13.448 1.00 78.06 189 LEU A O 1
ATOM 1579 N N . ASP A 1 190 ? 14.091 7.223 -13.158 1.00 76.81 190 ASP A N 1
ATOM 1580 C CA . ASP A 1 190 ? 13.826 7.539 -14.570 1.00 76.81 190 ASP A CA 1
ATOM 1581 C C . ASP A 1 190 ? 14.858 6.888 -15.509 1.00 76.81 190 ASP A C 1
ATOM 1583 O O . ASP A 1 190 ? 14.487 6.340 -16.550 1.00 76.81 190 ASP A O 1
ATOM 1587 N N . THR A 1 191 ? 16.142 6.891 -15.133 1.00 80.69 191 THR A N 1
ATOM 1588 C CA . THR A 1 191 ? 17.215 6.219 -15.887 1.00 80.69 191 THR A CA 1
ATOM 1589 C C . THR A 1 191 ? 16.991 4.710 -15.969 1.00 80.69 191 THR A C 1
ATOM 1591 O O . THR A 1 191 ? 17.074 4.144 -17.057 1.00 80.69 191 THR A O 1
ATOM 1594 N N . ILE A 1 192 ? 16.645 4.053 -14.856 1.00 79.25 192 ILE A N 1
ATOM 1595 C CA . ILE A 1 192 ? 16.357 2.608 -14.840 1.00 79.25 192 ILE A CA 1
ATOM 1596 C C . ILE A 1 192 ? 15.188 2.292 -15.780 1.00 79.25 192 ILE A C 1
ATOM 1598 O O . ILE A 1 192 ? 15.249 1.334 -16.547 1.00 79.25 192 ILE A O 1
ATOM 1602 N N . CYS A 1 193 ? 14.143 3.121 -15.786 1.00 73.06 193 CYS A N 1
ATOM 1603 C CA . CYS A 1 193 ? 12.996 2.939 -16.679 1.00 73.06 193 CYS A CA 1
ATOM 1604 C C . CYS A 1 193 ? 13.393 3.040 -18.160 1.00 73.06 193 CYS A C 1
ATOM 1606 O O . CYS A 1 193 ? 12.882 2.302 -19.003 1.00 73.06 193 CYS A O 1
ATOM 1608 N N . GLN A 1 194 ? 14.312 3.954 -18.485 1.00 74.62 194 GLN A N 1
ATOM 1609 C CA . GLN A 1 194 ? 14.852 4.094 -19.839 1.00 74.62 194 GLN A CA 1
ATOM 1610 C C . GLN A 1 194 ? 15.692 2.876 -20.236 1.00 74.62 194 GLN A C 1
ATOM 1612 O O . GLN A 1 194 ? 15.521 2.356 -21.338 1.00 74.62 194 GLN A O 1
ATOM 1617 N N . GLU A 1 195 ? 16.557 2.396 -19.342 1.00 77.19 195 GLU A N 1
ATOM 1618 C CA . GLU A 1 195 ? 17.431 1.241 -19.584 1.00 77.19 195 GLU A CA 1
ATOM 1619 C C . GLU A 1 195 ? 16.647 -0.069 -19.733 1.00 77.19 195 GLU A C 1
ATOM 1621 O O . GLU A 1 195 ? 16.986 -0.896 -20.579 1.00 77.19 195 GLU A O 1
ATOM 1626 N N . LEU A 1 196 ? 15.562 -0.241 -18.974 1.00 70.12 196 LEU A N 1
ATOM 1627 C CA . LEU A 1 196 ? 14.663 -1.392 -19.099 1.00 70.12 196 LEU A CA 1
ATOM 1628 C C . LEU A 1 196 ? 13.743 -1.308 -20.328 1.00 70.12 196 LEU A C 1
ATOM 1630 O O . LEU A 1 196 ? 13.004 -2.252 -20.606 1.00 70.12 196 LEU A O 1
ATOM 1634 N N . GLY A 1 197 ? 13.766 -0.196 -21.071 1.00 65.94 197 GLY A N 1
ATOM 1635 C CA . GLY A 1 197 ? 12.878 0.031 -22.212 1.00 65.94 197 GLY A CA 1
ATOM 1636 C C . GLY A 1 197 ? 11.405 0.177 -21.818 1.00 65.94 197 GLY A C 1
ATOM 1637 O O . GLY A 1 197 ? 10.530 0.062 -22.673 1.00 65.94 197 GLY A O 1
ATOM 1638 N N . THR A 1 198 ? 11.116 0.436 -20.540 1.00 58.81 198 THR A N 1
ATOM 1639 C CA . THR A 1 198 ? 9.759 0.478 -19.978 1.00 58.81 198 THR A CA 1
ATOM 1640 C C . THR A 1 198 ? 9.162 1.884 -19.950 1.00 58.81 198 THR A C 1
ATOM 1642 O O . THR A 1 198 ? 8.192 2.122 -19.234 1.00 58.81 198 THR A O 1
ATOM 1645 N N . ILE A 1 199 ? 9.705 2.828 -20.732 1.00 52.47 199 ILE A N 1
ATOM 1646 C CA . ILE A 1 199 ? 9.218 4.211 -20.774 1.00 52.47 199 ILE A CA 1
ATOM 1647 C C . ILE A 1 199 ? 7.717 4.206 -21.112 1.00 52.47 199 ILE A C 1
ATOM 1649 O O . ILE A 1 199 ? 7.341 3.830 -22.228 1.00 52.47 199 ILE A O 1
ATOM 16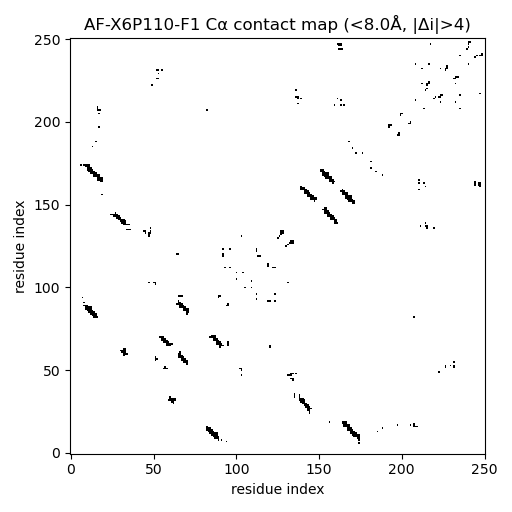53 N N . PRO A 1 200 ? 6.849 4.706 -20.217 1.00 48.31 200 PRO A N 1
ATOM 1654 C CA . PRO A 1 200 ? 5.541 5.171 -20.626 1.00 48.31 200 PRO A CA 1
ATOM 1655 C C . PRO A 1 200 ? 5.801 6.339 -21.571 1.00 48.31 200 PRO A C 1
ATOM 1657 O O . PRO A 1 200 ? 6.240 7.405 -21.136 1.00 48.31 200 PRO A O 1
ATOM 1660 N N . SER A 1 201 ? 5.664 6.127 -22.883 1.00 38.16 201 SER A N 1
ATOM 1661 C CA . SER A 1 201 ? 5.875 7.209 -23.847 1.00 38.16 201 SER A CA 1
ATOM 1662 C C . SER A 1 201 ? 5.053 8.427 -23.406 1.00 38.16 201 SER A C 1
ATOM 1664 O O . SER A 1 201 ? 3.936 8.267 -22.916 1.00 38.16 201 SER A O 1
ATOM 1666 N N . GLN A 1 202 ? 5.547 9.654 -23.601 1.00 39.44 202 GLN A N 1
ATOM 1667 C CA . GLN A 1 202 ? 4.757 10.868 -23.314 1.00 39.44 202 GLN A CA 1
ATOM 1668 C C . GLN A 1 202 ? 3.397 10.889 -24.055 1.00 39.44 202 GLN A C 1
ATOM 1670 O O . GLN A 1 202 ? 2.524 11.693 -23.744 1.00 39.44 202 GLN A O 1
ATOM 1675 N N . SER A 1 203 ? 3.213 9.990 -25.027 1.00 35.25 203 SER A N 1
ATOM 1676 C CA . SER A 1 203 ? 2.005 9.750 -25.818 1.00 35.25 203 SER A CA 1
ATOM 1677 C C . SER A 1 203 ? 1.025 8.744 -25.192 1.00 35.25 203 SER A C 1
ATOM 1679 O O . SER A 1 203 ? -0.098 8.610 -25.676 1.00 35.25 203 SER A O 1
ATOM 1681 N N . SER A 1 204 ? 1.428 8.014 -24.152 1.00 37.03 204 SER A N 1
ATOM 1682 C CA . SER A 1 204 ? 0.595 7.050 -23.438 1.00 37.03 204 SER A CA 1
ATOM 1683 C C . SER A 1 204 ? 1.161 6.857 -22.027 1.00 37.03 204 SER A C 1
ATOM 1685 O O . SER A 1 204 ? 2.104 6.079 -21.854 1.00 37.03 204 SER A O 1
ATOM 1687 N N . PRO A 1 205 ? 0.652 7.573 -21.005 1.00 46.41 205 PRO A N 1
ATOM 1688 C CA . PRO A 1 205 ? 0.959 7.197 -19.637 1.00 46.41 205 PRO A CA 1
ATOM 1689 C C . PRO A 1 205 ? 0.453 5.765 -19.471 1.00 46.41 205 PRO A C 1
ATOM 1691 O O . PRO A 1 205 ? -0.740 5.506 -19.612 1.00 46.41 205 PRO A O 1
ATOM 1694 N N . ALA A 1 206 ? 1.366 4.826 -19.245 1.00 52.03 206 ALA A N 1
ATOM 1695 C CA . ALA A 1 206 ? 1.031 3.488 -18.802 1.00 52.03 206 ALA A CA 1
ATOM 1696 C C . ALA A 1 206 ? 0.287 3.680 -17.481 1.00 52.03 206 ALA A C 1
ATOM 1698 O O . ALA A 1 206 ? 0.888 3.999 -16.454 1.00 52.03 206 ALA A O 1
ATOM 1699 N N . VAL A 1 207 ? -1.043 3.645 -17.545 1.00 59.41 207 VAL A N 1
ATOM 1700 C CA . VAL A 1 207 ? -1.882 3.736 -16.360 1.00 59.41 207 VAL A CA 1
ATOM 1701 C C . VAL A 1 207 ? -1.758 2.384 -15.683 1.00 59.41 207 VAL A C 1
ATOM 1703 O O . VAL A 1 207 ? -2.493 1.456 -16.006 1.00 59.41 207 VAL A O 1
ATOM 1706 N N . THR A 1 208 ? -0.784 2.262 -14.791 1.00 66.50 208 THR A N 1
ATOM 1707 C CA . THR A 1 208 ? -0.616 1.063 -13.978 1.00 66.50 208 THR A CA 1
ATOM 1708 C C . THR A 1 208 ? -1.409 1.234 -12.692 1.00 66.50 208 THR A C 1
ATOM 1710 O O . THR A 1 208 ? -1.399 2.296 -12.066 1.00 66.50 208 THR A O 1
ATOM 1713 N N . TYR A 1 209 ? -2.119 0.188 -12.292 1.00 82.94 209 TYR A N 1
ATOM 1714 C CA . TYR A 1 209 ? -2.946 0.195 -11.092 1.00 82.94 209 TYR A CA 1
ATOM 1715 C C . TYR A 1 209 ? -2.230 -0.528 -9.951 1.00 82.94 209 TYR A C 1
ATOM 1717 O O . TYR A 1 209 ? -1.475 -1.478 -10.168 1.00 82.94 209 TYR A O 1
ATOM 1725 N N . THR A 1 210 ? -2.476 -0.123 -8.707 1.00 86.25 210 THR A N 1
ATOM 1726 C CA . THR A 1 210 ? -1.943 -0.880 -7.564 1.00 86.25 210 THR A CA 1
ATOM 1727 C C . THR A 1 210 ? -2.674 -2.218 -7.423 1.00 86.25 210 THR A C 1
ATOM 1729 O O . THR A 1 210 ? -3.840 -2.356 -7.808 1.00 86.25 210 THR A O 1
ATOM 1732 N N . LYS A 1 211 ? -2.031 -3.207 -6.790 1.00 87.25 211 LYS A N 1
ATOM 1733 C CA . LYS A 1 211 ? -2.664 -4.506 -6.492 1.00 87.25 211 LYS A CA 1
ATOM 1734 C C . LYS A 1 211 ? -3.968 -4.347 -5.698 1.00 87.25 211 LYS A C 1
ATOM 1736 O O . LYS A 1 211 ? -4.979 -4.959 -6.034 1.00 87.25 211 LYS A O 1
ATOM 1741 N N . LEU A 1 212 ? -3.974 -3.473 -4.684 1.00 90.12 212 LEU A N 1
ATOM 1742 C CA . LEU A 1 212 ? -5.170 -3.182 -3.886 1.00 90.12 212 LEU A CA 1
ATOM 1743 C C . LEU A 1 212 ? -6.274 -2.538 -4.732 1.00 90.12 212 LEU A C 1
ATOM 1745 O O . LEU A 1 212 ? -7.433 -2.928 -4.609 1.00 90.12 212 LEU A O 1
ATOM 1749 N N . GLN A 1 213 ? -5.931 -1.580 -5.597 1.00 90.25 213 GLN A N 1
ATOM 1750 C CA . GLN A 1 213 ? -6.901 -0.961 -6.497 1.00 90.25 213 GLN A CA 1
ATOM 1751 C C . GLN A 1 213 ? -7.566 -2.010 -7.391 1.00 90.25 213 GLN A C 1
ATOM 1753 O O . GLN A 1 213 ? -8.794 -2.039 -7.476 1.00 90.25 213 GLN A O 1
ATOM 1758 N N . MET A 1 214 ? -6.775 -2.894 -8.000 1.00 89.44 214 MET A N 1
ATOM 1759 C CA . MET A 1 214 ? -7.289 -3.949 -8.873 1.00 89.44 214 MET A CA 1
ATOM 1760 C C . MET A 1 214 ? -8.144 -4.970 -8.130 1.00 89.44 214 MET A C 1
ATOM 1762 O O . MET A 1 214 ? -9.204 -5.367 -8.621 1.00 89.44 214 MET A O 1
ATOM 1766 N N . HIS A 1 215 ? -7.741 -5.343 -6.918 1.00 91.62 215 HIS A N 1
ATOM 1767 C CA . HIS A 1 215 ? -8.535 -6.227 -6.078 1.00 91.62 215 HIS A CA 1
ATOM 1768 C C . HIS A 1 215 ? -9.879 -5.586 -5.690 1.00 91.62 215 HIS A C 1
ATOM 1770 O O . HIS A 1 215 ? -10.931 -6.222 -5.785 1.00 91.62 215 HIS A O 1
ATOM 1776 N N . LEU A 1 216 ? -9.882 -4.307 -5.295 1.00 90.88 216 LEU A N 1
ATOM 1777 C CA . LEU A 1 216 ? -11.113 -3.582 -4.974 1.00 90.88 216 LEU A CA 1
ATOM 1778 C C . LEU A 1 216 ? -11.999 -3.392 -6.207 1.00 90.88 216 LEU A C 1
ATOM 1780 O O . LEU A 1 216 ? -13.210 -3.549 -6.095 1.00 90.88 216 LEU A O 1
ATOM 1784 N N . TRP A 1 217 ? -11.425 -3.101 -7.375 1.00 91.62 217 TRP A N 1
ATOM 1785 C CA . TRP A 1 217 ? -12.173 -3.020 -8.631 1.00 91.62 217 TRP A CA 1
ATOM 1786 C C . TRP A 1 217 ? -12.907 -4.334 -8.932 1.00 91.62 217 TRP A C 1
ATOM 1788 O O . TRP A 1 217 ? -14.106 -4.313 -9.209 1.00 91.62 217 TRP A O 1
ATOM 1798 N N . LYS A 1 218 ? -12.221 -5.478 -8.791 1.00 90.00 218 LYS A N 1
ATOM 1799 C CA . LYS A 1 218 ? -12.788 -6.803 -9.088 1.00 90.00 218 LYS A CA 1
ATOM 1800 C C . LYS A 1 218 ? -13.804 -7.273 -8.043 1.00 90.00 218 LYS A C 1
ATOM 1802 O O . LYS A 1 218 ? -14.871 -7.764 -8.404 1.00 90.00 218 LYS A O 1
ATOM 1807 N N . PHE A 1 219 ? -13.493 -7.138 -6.753 1.00 88.94 219 PHE A N 1
ATOM 1808 C CA . PHE A 1 219 ? -14.259 -7.796 -5.683 1.00 88.94 219 PHE A CA 1
ATOM 1809 C C . PHE A 1 219 ? -15.058 -6.845 -4.786 1.00 88.94 219 PHE A C 1
ATOM 1811 O O . PHE A 1 219 ? -15.960 -7.292 -4.076 1.00 88.94 219 PHE A O 1
ATOM 1818 N N . GLN A 1 220 ? -14.755 -5.545 -4.789 1.00 89.19 220 GLN A N 1
ATOM 1819 C CA . GLN A 1 220 ? -15.416 -4.530 -3.957 1.00 89.19 220 GLN A CA 1
ATOM 1820 C C . GLN A 1 220 ? -15.703 -3.234 -4.749 1.00 89.19 220 GLN A C 1
ATOM 1822 O O . GLN A 1 220 ? -15.314 -2.144 -4.306 1.00 89.19 220 GLN A O 1
ATOM 1827 N N . PRO A 1 221 ? -16.412 -3.302 -5.896 1.00 90.12 221 PRO A N 1
ATOM 1828 C CA . PRO A 1 221 ? -16.535 -2.178 -6.829 1.00 90.12 221 PRO A CA 1
ATOM 1829 C C . PRO A 1 221 ? -17.141 -0.921 -6.190 1.00 90.12 221 PRO A C 1
ATOM 1831 O O . PRO A 1 221 ? -16.739 0.188 -6.507 1.00 90.12 221 PRO A O 1
ATOM 1834 N N . LEU A 1 222 ? -18.027 -1.061 -5.196 1.00 89.69 222 LEU A N 1
ATOM 1835 C CA . LEU A 1 222 ? -18.583 0.091 -4.471 1.00 89.69 222 LEU A CA 1
ATOM 1836 C C . LEU A 1 222 ? -17.528 0.881 -3.677 1.00 89.69 222 LEU A C 1
ATOM 1838 O O . LEU A 1 222 ? -17.636 2.103 -3.558 1.00 89.69 222 LEU A O 1
ATOM 1842 N N . ILE A 1 223 ? -16.536 0.194 -3.100 1.00 89.12 223 ILE A N 1
ATOM 1843 C CA . ILE A 1 223 ? -15.413 0.838 -2.403 1.00 89.12 223 ILE A CA 1
ATOM 1844 C C . ILE A 1 223 ? -14.511 1.499 -3.443 1.00 89.12 223 ILE A C 1
ATOM 1846 O O . ILE A 1 223 ? -14.211 2.686 -3.314 1.00 89.12 223 ILE A O 1
ATOM 1850 N N . HIS A 1 224 ? -14.144 0.755 -4.490 1.00 90.56 224 HIS A N 1
ATOM 1851 C CA . HIS A 1 224 ? -13.338 1.256 -5.601 1.00 90.56 224 HIS A CA 1
ATOM 1852 C C . HIS A 1 224 ? -13.932 2.533 -6.218 1.00 90.56 224 HIS A C 1
ATOM 1854 O O . HIS A 1 224 ? -13.264 3.563 -6.262 1.00 90.56 224 HIS A O 1
ATOM 1860 N N . ASP A 1 225 ? -15.208 2.517 -6.601 1.00 90.69 225 ASP A N 1
ATOM 1861 C CA . ASP A 1 225 ? -15.885 3.654 -7.231 1.00 90.69 225 ASP A CA 1
ATOM 1862 C C . ASP A 1 225 ? -15.953 4.865 -6.303 1.00 90.69 225 ASP A C 1
ATOM 1864 O O . ASP A 1 225 ? -15.833 6.013 -6.741 1.00 90.69 225 ASP A O 1
ATOM 1868 N N . SER A 1 226 ? -16.098 4.632 -4.995 1.00 90.12 226 SER A N 1
ATOM 1869 C CA . SER A 1 226 ? -16.007 5.711 -4.019 1.00 90.12 226 SER A CA 1
ATOM 1870 C C . SER A 1 226 ? -14.604 6.318 -3.976 1.00 90.12 226 SER A C 1
ATOM 1872 O O . SER A 1 226 ? -14.502 7.528 -3.793 1.00 90.12 226 SER A O 1
ATOM 1874 N N . LEU A 1 227 ? -13.536 5.532 -4.114 1.00 88.19 227 LEU A N 1
ATOM 1875 C CA . LEU A 1 227 ? -12.159 6.042 -4.137 1.00 88.19 227 LEU A CA 1
ATOM 1876 C C . LEU A 1 227 ? -11.856 6.794 -5.437 1.00 88.19 227 LEU A C 1
ATOM 1878 O O . LEU A 1 227 ? -11.269 7.874 -5.379 1.00 88.19 227 LEU A O 1
ATOM 1882 N N . VAL A 1 228 ? -12.360 6.312 -6.576 1.00 90.00 228 VAL A N 1
ATOM 1883 C CA . VAL A 1 228 ? -12.305 7.039 -7.856 1.00 90.00 228 VAL A CA 1
ATOM 1884 C C . VAL A 1 228 ? -13.032 8.380 -7.754 1.00 90.00 228 VAL A C 1
ATOM 1886 O O . VAL A 1 228 ? -12.480 9.417 -8.110 1.00 90.00 228 VAL A O 1
ATOM 1889 N N . LYS A 1 229 ? -14.243 8.404 -7.180 1.00 90.31 229 LYS A N 1
ATOM 1890 C CA . LYS A 1 229 ? -15.023 9.642 -6.989 1.00 90.31 229 LYS A CA 1
ATOM 1891 C C . LYS A 1 229 ? -14.299 10.694 -6.137 1.00 90.31 229 LYS A C 1
ATOM 1893 O O . LYS A 1 229 ? -14.562 11.883 -6.295 1.00 90.31 229 LYS A O 1
ATOM 1898 N N . HIS A 1 230 ? -13.431 10.269 -5.220 1.00 86.62 230 HIS A N 1
ATOM 1899 C CA . HIS A 1 230 ? -12.650 11.165 -4.361 1.00 86.62 230 HIS A CA 1
ATOM 1900 C C . HIS A 1 230 ? -11.242 11.444 -4.907 1.00 86.62 230 HIS A C 1
ATOM 1902 O O . HIS A 1 230 ? -10.439 12.026 -4.185 1.00 86.62 230 HIS A O 1
ATOM 1908 N N . ASN A 1 231 ? -10.956 11.069 -6.160 1.00 87.69 231 ASN A N 1
ATOM 1909 C CA . ASN A 1 231 ? -9.655 11.238 -6.816 1.00 87.69 231 ASN A CA 1
ATOM 1910 C C . ASN A 1 231 ? -8.493 10.556 -6.076 1.00 87.69 231 ASN A C 1
ATOM 1912 O O . ASN A 1 231 ? -7.365 11.028 -6.138 1.00 87.69 231 ASN A O 1
ATOM 1916 N N . ILE A 1 232 ? -8.777 9.459 -5.369 1.00 85.56 232 ILE A N 1
ATOM 1917 C CA . ILE A 1 232 ? -7.750 8.640 -4.710 1.00 85.56 232 ILE A CA 1
ATOM 1918 C C . ILE A 1 232 ? -7.170 7.629 -5.694 1.00 85.56 232 ILE A C 1
ATOM 1920 O O . ILE A 1 232 ? -5.967 7.410 -5.734 1.00 85.56 232 ILE A O 1
ATOM 1924 N N . PHE A 1 233 ? -8.032 7.023 -6.511 1.00 86.88 233 PHE A N 1
ATOM 1925 C CA . PHE A 1 233 ? -7.624 6.117 -7.576 1.00 86.88 233 PHE A CA 1
ATOM 1926 C C . PHE A 1 233 ? -8.006 6.681 -8.944 1.00 86.88 233 PHE A C 1
ATOM 1928 O O . PHE A 1 233 ? -9.083 7.272 -9.078 1.00 86.88 233 PHE A O 1
ATOM 1935 N N . PRO A 1 234 ? -7.180 6.467 -9.983 1.00 86.06 234 PRO A N 1
ATOM 1936 C CA . PRO A 1 234 ? -7.614 6.688 -11.353 1.00 86.06 234 PRO A CA 1
ATOM 1937 C C . PRO A 1 234 ? -8.728 5.698 -11.715 1.00 86.06 234 PRO A C 1
ATOM 1939 O O . PRO A 1 234 ? -8.811 4.596 -11.171 1.00 86.06 234 PRO A O 1
ATOM 1942 N N . LYS A 1 235 ? -9.586 6.062 -12.670 1.00 88.50 235 LYS A N 1
ATOM 1943 C CA . LYS A 1 235 ? -10.593 5.130 -13.187 1.00 88.50 235 LYS A CA 1
ATOM 1944 C C . LYS A 1 235 ? -9.897 3.958 -13.894 1.00 88.50 235 LYS A C 1
ATOM 1946 O O . LYS A 1 235 ? -9.049 4.177 -14.758 1.00 88.50 235 LYS A O 1
ATOM 1951 N N . VAL A 1 236 ? -10.291 2.730 -13.558 1.00 85.88 236 VAL A N 1
ATOM 1952 C CA . VAL A 1 236 ? -9.833 1.527 -14.267 1.00 85.88 236 VAL A CA 1
ATOM 1953 C C . VAL A 1 236 ? -10.458 1.474 -15.663 1.00 85.88 236 VAL A C 1
ATOM 1955 O O . VAL A 1 236 ? -11.673 1.630 -15.811 1.00 85.88 236 VAL A O 1
ATOM 1958 N N . SER A 1 237 ? -9.628 1.283 -16.690 1.00 86.50 237 SER A N 1
ATOM 1959 C CA . SER A 1 237 ? -10.062 1.113 -18.079 1.00 86.50 237 SER A CA 1
ATOM 1960 C C . SER A 1 237 ? -10.333 -0.362 -18.370 1.00 86.50 237 SER A C 1
ATOM 1962 O O . SER A 1 237 ? -9.417 -1.178 -18.355 1.00 86.50 237 SER A O 1
ATOM 1964 N N . GLU A 1 238 ? -11.584 -0.722 -18.661 1.00 84.50 238 GLU A N 1
ATOM 1965 C CA . GLU A 1 238 ? -11.939 -2.111 -18.991 1.00 84.50 238 GLU A CA 1
ATOM 1966 C C . GLU A 1 238 ? -11.246 -2.618 -20.259 1.00 84.50 238 GLU A C 1
ATOM 1968 O O . GLU A 1 238 ? -10.869 -3.785 -20.327 1.00 84.50 238 GLU A O 1
ATOM 1973 N N . ASP A 1 239 ? -11.058 -1.751 -21.255 1.00 83.88 239 ASP A N 1
ATOM 1974 C CA . ASP A 1 239 ? -10.369 -2.116 -22.495 1.00 83.88 239 ASP A CA 1
ATOM 1975 C C . ASP A 1 239 ? -8.883 -2.383 -22.242 1.00 83.88 239 ASP A C 1
ATOM 1977 O O . ASP A 1 239 ? -8.309 -3.315 -22.811 1.00 83.88 239 ASP A O 1
ATOM 1981 N N . TRP A 1 240 ? -8.280 -1.619 -21.323 1.00 78.81 240 TRP A N 1
ATOM 1982 C CA . TRP A 1 240 ? -6.924 -1.884 -20.850 1.00 78.81 240 TRP A CA 1
ATOM 1983 C C . TRP A 1 240 ? -6.861 -3.244 -20.152 1.00 78.81 240 TRP A C 1
ATOM 1985 O O . TRP A 1 240 ? -6.034 -4.072 -20.515 1.00 78.81 240 TRP A O 1
ATOM 1995 N N . ILE A 1 241 ? -7.791 -3.532 -19.236 1.00 79.06 241 ILE A N 1
ATOM 1996 C CA . ILE A 1 241 ? -7.823 -4.815 -18.518 1.00 79.06 241 ILE A CA 1
ATOM 1997 C C . ILE A 1 241 ? -7.969 -6.001 -19.470 1.00 79.06 241 ILE A C 1
ATOM 1999 O O . ILE A 1 241 ? -7.249 -6.984 -19.325 1.00 79.06 241 ILE A O 1
ATOM 2003 N N . LYS A 1 242 ? -8.851 -5.915 -20.468 1.00 81.44 242 LYS A N 1
ATOM 2004 C CA . LYS A 1 242 ? -9.022 -6.992 -21.457 1.00 81.44 242 LYS A CA 1
ATOM 2005 C C . LYS A 1 242 ? -7.753 -7.253 -22.266 1.00 81.44 242 LYS A C 1
ATOM 2007 O O . LYS A 1 242 ? -7.501 -8.398 -22.628 1.00 81.44 242 LYS A O 1
ATOM 2012 N N . SER A 1 243 ? -6.993 -6.201 -22.559 1.00 73.38 243 SER A N 1
ATOM 2013 C CA . SER A 1 243 ? -5.791 -6.279 -23.394 1.00 73.38 243 SER A CA 1
ATOM 2014 C C . SER A 1 243 ? -4.575 -6.795 -22.622 1.00 73.38 243 SER A C 1
ATOM 2016 O O . SER A 1 243 ? -3.782 -7.549 -23.174 1.00 73.38 243 SER A O 1
ATOM 2018 N N . ASN A 1 244 ? -4.464 -6.413 -21.351 1.00 68.81 244 ASN A N 1
ATOM 2019 C CA . ASN A 1 244 ? -3.238 -6.531 -20.557 1.00 68.81 244 ASN A CA 1
ATOM 2020 C C . ASN A 1 244 ? -3.354 -7.537 -19.406 1.00 68.81 244 ASN A C 1
ATOM 2022 O O . ASN A 1 244 ? -2.387 -8.141 -18.957 1.00 68.81 244 ASN A O 1
ATOM 2026 N N . CYS A 1 245 ? -4.570 -7.782 -18.924 1.00 73.38 245 CYS A N 1
ATOM 2027 C CA . CYS A 1 245 ? -4.825 -8.711 -17.832 1.00 73.38 245 CYS A CA 1
ATOM 2028 C C . CYS A 1 245 ? -5.985 -9.660 -18.168 1.00 73.38 245 CYS A C 1
ATOM 2030 O O . CYS A 1 245 ? -7.000 -9.678 -17.465 1.00 73.38 245 CYS A O 1
ATOM 2032 N N . PRO A 1 246 ? -5.871 -10.489 -19.219 1.00 71.50 246 PRO A N 1
ATOM 2033 C CA . PRO A 1 246 ? -6.965 -11.358 -19.653 1.00 71.50 246 PRO A CA 1
ATOM 2034 C C . PRO A 1 246 ? -7.408 -12.351 -18.566 1.00 71.50 246 PRO A C 1
ATOM 2036 O O . PRO A 1 246 ? -8.575 -12.742 -18.522 1.00 71.50 246 PRO A O 1
ATOM 2039 N N . ASP A 1 247 ? -6.512 -12.729 -17.652 1.00 74.94 247 ASP A N 1
ATOM 2040 C CA . ASP A 1 247 ? -6.832 -13.602 -16.520 1.00 74.94 247 ASP A CA 1
ATOM 2041 C C . ASP A 1 247 ? -7.698 -12.916 -15.453 1.00 74.94 247 ASP A C 1
ATOM 2043 O O . ASP A 1 247 ? -8.507 -13.577 -14.800 1.00 74.94 247 ASP A O 1
ATOM 2047 N N . LEU A 1 248 ? -7.627 -11.586 -15.319 1.00 75.69 248 LEU A N 1
ATOM 2048 C CA . LEU A 1 248 ? -8.528 -10.829 -14.444 1.00 75.69 248 LEU A CA 1
ATOM 2049 C C . LEU A 1 248 ? -9.980 -10.878 -14.937 1.00 75.69 248 LEU A C 1
ATOM 2051 O O . LEU A 1 248 ? -10.884 -10.839 -14.100 1.00 75.69 248 LEU A O 1
ATOM 2055 N N . CYS A 1 249 ? -10.195 -10.999 -16.253 1.00 70.75 249 CYS A N 1
ATOM 2056 C CA . CYS A 1 249 ? -11.514 -11.078 -16.890 1.00 70.75 249 CYS A CA 1
ATOM 2057 C C . CYS A 1 249 ? -12.170 -12.465 -16.826 1.00 70.75 249 CYS A C 1
ATOM 2059 O O . CYS A 1 249 ? -13.347 -12.587 -17.171 1.00 70.75 249 CYS A O 1
ATOM 2061 N N . LYS A 1 250 ? -11.441 -13.510 -16.419 1.00 65.88 250 LYS A N 1
ATOM 2062 C CA . LYS A 1 250 ? -11.998 -14.860 -16.274 1.00 65.88 250 LYS A CA 1
ATOM 2063 C C . LYS A 1 250 ? -12.776 -14.935 -14.951 1.00 65.88 250 LYS A C 1
ATOM 2065 O O . LYS A 1 250 ? -12.239 -14.591 -13.896 1.00 65.88 250 LYS A O 1
ATOM 2070 N N . ALA A 1 251 ? -14.060 -15.286 -15.062 1.00 49.81 251 ALA A N 1
ATOM 2071 C CA . ALA A 1 251 ? -15.023 -15.388 -13.963 1.00 49.81 251 ALA A CA 1
ATOM 2072 C C . ALA A 1 251 ? -14.803 -16.639 -13.104 1.00 49.81 251 ALA A C 1
ATOM 2074 O O . ALA A 1 251 ? -14.450 -17.689 -13.687 1.00 49.81 251 ALA A O 1
#

pLDDT: mean 70.29, std 20.63, range [23.06, 93.5]

Sequence (251 aa):
MLHDFFLEACLYEFQILFEIGDGTGSLEKDEACSIKTKQKGLKKKYNKNMELMRNEYWLRQRNSQWQLKVAVKSHNRNEASSNLYRYQEFENLRAIYEKVDELLHAGKKARKLDESKTEPDLQLEKWLVEDCGLRPVSEFVTTRTRYVWKDVFHIEFDKSDFGYNVLEIECVLKPNTDQQSVAQASKELDTICQELGTIPSQSSPAVTYTKLQMHLWKFQPLIHDSLVKHNIFPKVSEDWIKSNCPDLCKA

Foldseek 3Di:
DDDPDPPQWWKKKKKAKFADDDDDDDFDFFKWFDDDDDDDDDDPQAPLVLLCLLQVWDWTAGPNFTKIWGWDDDPDPPPVQDSITITTMHRDLQVVLVVSCCRQPVPDDRDDQPPVDPCSSVSSVCCCCPVSSHDDPDTWIKGWDWDDDPNFWIWIWIAIPLQDTMTMIMGIDTPPDDPVVVVVVVVVVVVVCVVVVNDCPPVGDPQDFDPVLLRCVLPPVVSNVVCCVSVSHPDDDPVCCVVRRVSNVDD

Organism: Reticulomyxa filosa (NCBI:txid46433)

InterPro domains:
  IPR023577 CYTH domain [PF01928] (50-184)
  IPR033469 CYTH-like domain superfamily [SSF55154] (49-217)
  IPR039582 Thiamine-triphosphatase [PTHR14586] (49-232)

Mean predicted aligned error: 11.18 Å

Radius of gyration: 19.11 Å; Cα contacts (8 Å, |Δi|>4): 340; chains: 1; bounding box: 47×39×55 Å

Nearest PDB structures (foldseek):
  3tvl-assembly2_B  TM=7.799E-01  e=5.366E-09  Homo sapiens
  2een-assembly1_A  TM=5.674E-01  e=2.072E-04  Pyrococcus horikoshii
  1ous-assembly2_D-2  TM=4.875E-01  e=9.788E-01  Pseudomonas aeruginosa
  4wmc-assembly2_C  TM=2.651E-01  e=4.952E-01  Klebsiella pneumoniae
  1a3y-assembly1_A  TM=2.838E-01  e=2.879E+00  Sus scrofa